Protein 4XAX (pdb70)

Nearest PDB structures (foldseek):
  4l5g-assembly2_B  TM=9.528E-01  e=5.390E-28  Thermus thermophilus HB8
  4xls-assembly2_N  TM=9.619E-01  e=2.099E-23  Thermus thermophilus JL-18
  4xlr-assembly1_M  TM=9.672E-01  e=1.529E-22  Thermus thermophilus JL-18
  6vw0-assembly1_M  TM=8.578E-01  e=3.637E-10  Mycobacterium tuberculosis
  8jke-assembly1_H  TM=8.278E-01  e=4.227E-09  Streptomyces coelicolor A3(2)

Structure (mmCIF, N/CA/C/O backbone):
data_4XAX
#
_entry.id   4XAX
#
_cell.length_a   149.321
_cell.length_b   149.321
_cell.length_c   52.256
_cell.angle_alpha   90.000
_cell.angle_beta   90.000
_cell.angle_gamma   90.000
#
_symmetry.space_group_name_H-M   'I 4'
#
loop_
_entity.id
_entity.type
_entity.pdbx_description
1 polymer 'DNA-directed RNA polymerase subunit beta domain 1'
2 polymer CarD
3 non-polymer 1,2-ETHANEDIOL
4 water water
#
loop_
_atom_site.group_PDB
_atom_site.id
_atom_site.type_symbol
_atom_site.label_atom_id
_atom_site.label_alt_id
_atom_site.label_comp_id
_atom_site.label_asym_id
_atom_site.label_entity_id
_atom_site.label_seq_id
_atom_site.pdbx_PDB_ins_code
_atom_site.Cartn_x
_atom_site.Cartn_y
_atom_site.Cartn_z
_atom_site.occupancy
_atom_site.B_iso_or_equiv
_atom_site.auth_seq_id
_atom_site.auth_comp_id
_atom_site.auth_asym_id
_atom_site.auth_atom_id
_atom_site.pdbx_PDB_model_num
ATOM 1 N N . PRO A 1 1 ? -64.192 29.384 -33.863 1.00 122.88 17 PRO A N 1
ATOM 2 C CA . PRO A 1 1 ? -64.513 30.089 -32.619 1.00 128.33 17 PRO A CA 1
ATOM 3 C C . PRO A 1 1 ? -63.353 30.953 -32.119 1.00 126.10 17 PRO A C 1
ATOM 4 O O . PRO A 1 1 ? -62.202 30.718 -32.496 1.00 119.58 17 PRO A O 1
ATOM 8 N N . LEU A 1 2 ? -63.662 31.946 -31.289 1.00 119.05 18 LEU A N 1
ATOM 9 C CA . LEU A 1 2 ? -62.631 32.786 -30.693 1.00 115.27 18 LEU A CA 1
ATOM 10 C C . LEU A 1 2 ? -61.708 31.938 -29.836 1.00 117.71 18 LEU A C 1
ATOM 11 O O . LEU A 1 2 ? -60.487 32.090 -29.881 1.00 117.35 18 LEU A O 1
ATOM 16 N N . THR A 1 3 ? -62.298 31.036 -29.060 1.00 125.32 19 THR A N 1
ATOM 17 C CA . THR A 1 3 ? -61.528 30.218 -28.138 1.00 124.48 19 THR A CA 1
ATOM 18 C C . THR A 1 3 ? -60.720 29.161 -28.899 1.00 125.90 19 THR A C 1
ATOM 19 O O . THR A 1 3 ? -59.758 28.609 -28.371 1.00 131.09 19 THR A O 1
ATOM 23 N N . GLU A 1 4 ? -61.094 28.899 -30.151 1.00 130.05 20 GLU A N 1
ATOM 24 C CA . GLU A 1 4 ? -60.406 27.896 -30.969 1.00 130.35 20 GLU A CA 1
ATOM 25 C C . GLU A 1 4 ? -59.016 28.371 -31.363 1.00 120.45 20 GLU A C 1
ATOM 26 O O . GLU A 1 4 ? -58.041 27.624 -31.257 1.00 112.78 20 GLU A O 1
ATOM 32 N N . ILE A 1 5 ? -58.941 29.603 -31.858 1.00 120.53 21 ILE A N 1
ATOM 33 C CA . ILE A 1 5 ? -57.675 30.168 -32.289 1.00 116.81 21 ILE A CA 1
ATOM 34 C C . ILE A 1 5 ? -56.742 30.274 -31.094 1.00 112.27 21 ILE A C 1
ATOM 35 O O . ILE A 1 5 ? -55.542 30.044 -31.212 1.00 100.93 21 ILE A O 1
ATOM 40 N N . GLN A 1 6 ? -57.313 30.574 -29.933 1.00 110.74 22 GLN A N 1
ATOM 41 C CA . GLN A 1 6 ? -56.524 30.796 -28.729 1.00 103.08 22 GLN A CA 1
ATOM 42 C C . GLN A 1 6 ? -55.887 29.513 -28.206 1.00 87.05 22 GLN A C 1
ATOM 43 O O . GLN A 1 6 ? -54.714 29.508 -27.850 1.00 86.44 22 GLN A O 1
ATOM 49 N N . VAL A 1 7 ? -56.652 28.424 -28.180 1.00 93.86 23 VAL A N 1
ATOM 50 C CA . VAL A 1 7 ? -56.116 27.123 -27.788 1.00 98.10 23 VAL A CA 1
ATOM 51 C C . VAL A 1 7 ? -55.204 26.592 -28.875 1.00 100.23 23 VAL A C 1
ATOM 52 O O . VAL A 1 7 ? -54.628 25.509 -28.746 1.00 93.82 23 VAL A O 1
ATOM 56 N N . GLU A 1 8 ? -55.081 27.369 -29.943 1.00 99.59 24 GLU A N 1
ATOM 57 C CA . GLU A 1 8 ? -54.151 27.053 -30.996 1.00 97.38 24 GLU A CA 1
ATOM 58 C C . GLU A 1 8 ? -53.028 28.084 -31.014 1.00 91.90 24 GLU A C 1
ATOM 59 O O . GLU A 1 8 ? -51.847 27.716 -31.163 1.00 89.54 24 GLU A O 1
ATOM 65 N N . SER A 1 9 ? -53.402 29.354 -30.841 1.00 94.86 25 SER A N 1
ATOM 66 C CA . SER A 1 9 ? -52.436 30.413 -30.598 1.00 90.52 25 SER A CA 1
ATOM 67 C C . SER A 1 9 ? -51.362 29.936 -29.645 1.00 77.55 25 SER A C 1
ATOM 68 O O . SER A 1 9 ? -50.169 29.935 -29.921 1.00 73.91 25 SER A O 1
ATOM 71 N N . TYR A 1 10 ? -51.837 29.516 -28.489 1.00 75.35 26 TYR A N 1
ATOM 72 C CA . TYR A 1 10 ? -50.976 29.005 -27.433 1.00 70.19 26 TYR A CA 1
ATOM 73 C C . TYR A 1 10 ? -50.297 27.724 -27.893 1.00 76.96 26 TYR A C 1
ATOM 74 O O . TYR A 1 10 ? -49.139 27.477 -27.576 1.00 77.51 26 TYR A O 1
ATOM 83 N N . LYS A 1 11 ? -51.004 26.939 -28.701 1.00 77.79 27 LYS A N 1
ATOM 84 C CA . LYS A 1 11 ? -50.557 25.586 -29.053 1.00 77.02 27 LYS A CA 1
ATOM 85 C C . LYS A 1 11 ? -49.223 25.578 -29.793 1.00 77.79 27 LYS A C 1
ATOM 86 O O . LYS A 1 11 ? -48.258 24.944 -29.352 1.00 79.55 27 LYS A O 1
ATOM 92 N N . LYS A 1 12 ? -49.166 26.289 -30.913 1.00 79.06 28 LYS A N 1
ATOM 93 C CA . LYS A 1 12 ? -47.927 26.361 -31.681 1.00 86.13 28 LYS A CA 1
ATOM 94 C C . LYS A 1 12 ? -46.940 27.342 -31.051 1.00 81.31 28 LYS A C 1
ATOM 95 O O . LYS A 1 12 ? -45.742 27.278 -31.314 1.00 65.75 28 LYS A O 1
ATOM 101 N N . ALA A 1 13 ? -47.440 28.235 -30.204 1.00 81.24 29 ALA A N 1
ATOM 102 C CA . ALA A 1 13 ? -46.566 29.149 -29.483 1.00 72.93 29 ALA A CA 1
ATOM 103 C C . ALA A 1 13 ? -45.543 28.363 -28.667 1.00 65.10 29 ALA A C 1
ATOM 104 O O . ALA A 1 13 ? -44.465 28.861 -28.358 1.00 64.72 29 ALA A O 1
ATOM 106 N N . LEU A 1 14 ? -45.891 27.120 -28.350 1.00 72.14 30 LEU A N 1
ATOM 107 C CA . LEU A 1 14 ? -45.110 26.290 -27.448 1.00 64.99 30 LEU A CA 1
ATOM 108 C C . LEU A 1 14 ? -44.285 25.214 -28.138 1.00 62.22 30 LEU A C 1
ATOM 109 O O . LEU A 1 14 ? -43.168 24.937 -27.710 1.00 72.50 30 LEU A O 1
ATOM 114 N N . GLN A 1 15 ? -44.836 24.596 -29.179 1.00 60.22 31 GLN A N 1
ATOM 115 C CA . GLN A 1 15 ? -44.158 23.501 -29.872 1.00 48.16 31 GLN A CA 1
ATOM 116 C C . GLN A 1 15 ? -43.689 22.446 -28.891 1.00 59.04 31 GLN A C 1
ATOM 117 O O . GLN A 1 15 ? -42.705 21.751 -29.139 1.00 74.13 31 GLN A O 1
ATOM 123 N N . ALA A 1 16 ? -44.394 22.341 -27.770 1.00 62.83 32 ALA A N 1
ATOM 124 C CA . ALA A 1 16 ? -44.002 21.466 -26.673 1.00 70.69 32 ALA A CA 1
ATOM 125 C C . ALA A 1 16 ? -44.022 19.995 -27.051 1.00 70.36 32 ALA A C 1
ATOM 126 O O . ALA A 1 16 ? -43.670 19.139 -26.244 1.00 74.79 32 ALA A O 1
ATOM 128 N N . ASP A 1 17 ? -44.440 19.694 -28.272 1.00 65.51 33 ASP A N 1
ATOM 129 C CA . ASP A 1 17 ? -44.413 18.321 -28.731 1.00 73.18 33 ASP A CA 1
ATOM 130 C C . ASP A 1 17 ? -43.459 18.178 -29.889 1.00 69.70 33 ASP A C 1
ATOM 131 O O . ASP A 1 17 ? -43.065 17.076 -30.253 1.00 75.30 33 ASP A O 1
ATOM 136 N N . VAL A 1 18 ? -43.064 19.303 -30.455 1.00 62.27 34 VAL A N 1
ATOM 137 C CA . VAL A 1 18 ? -42.111 19.254 -31.540 1.00 70.86 34 VAL A CA 1
ATOM 138 C C . VAL A 1 18 ? -40.729 18.881 -31.020 1.00 73.31 34 VAL A C 1
ATOM 139 O O . VAL A 1 18 ? -40.291 19.388 -29.991 1.00 74.33 34 VAL A O 1
ATOM 143 N N . PRO A 1 19 ? -40.059 17.953 -31.713 1.00 70.71 35 PRO A N 1
ATOM 144 C CA . PRO A 1 19 ? -38.642 17.698 -31.473 1.00 61.51 35 PRO A CA 1
ATOM 145 C C . PRO A 1 19 ? -37.880 18.967 -31.745 1.00 69.81 35 PRO A C 1
ATOM 146 O O . PRO A 1 19 ? -37.935 19.464 -32.866 1.00 77.03 35 PRO A O 1
ATOM 150 N N . PRO A 1 20 ? -37.193 19.495 -30.727 1.00 72.05 36 PRO A N 1
ATOM 151 C CA . PRO A 1 20 ? -36.501 20.786 -30.746 1.00 68.29 36 PRO A CA 1
ATOM 152 C C . PRO A 1 20 ? -35.863 21.138 -32.096 1.00 75.65 36 PRO A C 1
ATOM 153 O O . PRO A 1 20 ? -35.856 22.305 -32.498 1.00 80.18 36 PRO A O 1
ATOM 157 N N . GLU A 1 21 ? -35.346 20.138 -32.798 1.00 69.26 37 GLU A N 1
ATOM 158 C CA . GLU A 1 21 ? -34.657 20.402 -34.050 1.00 72.29 37 GLU A CA 1
ATOM 159 C C . GLU A 1 21 ? -35.678 20.602 -35.135 1.00 76.99 37 GLU A C 1
ATOM 160 O O . GLU A 1 21 ? -35.414 21.253 -36.154 1.00 78.81 37 GLU A O 1
ATOM 166 N N . LYS A 1 22 ? -36.854 20.033 -34.898 1.00 64.49 38 LYS A N 1
ATOM 167 C CA . LYS A 1 22 ? -37.961 20.215 -35.811 1.00 60.48 38 LYS A CA 1
ATOM 168 C C . LYS A 1 22 ? -38.792 21.384 -35.355 1.00 69.58 38 LYS A C 1
ATOM 169 O O . LYS A 1 22 ? -39.705 21.821 -36.063 1.00 78.88 38 LYS A O 1
ATOM 175 N N . ARG A 1 23 ? -38.460 21.911 -34.180 1.00 68.72 39 ARG A N 1
ATOM 176 C CA . ARG A 1 23 ? -39.080 23.147 -33.736 1.00 66.61 39 ARG A CA 1
ATOM 177 C C . ARG A 1 23 ? -38.666 24.276 -34.649 1.00 64.18 39 ARG A C 1
ATOM 178 O O . ARG A 1 23 ? -37.529 24.318 -35.116 1.00 63.49 39 ARG A O 1
ATOM 186 N N . GLU A 1 24 ? -39.594 25.194 -34.891 1.00 64.48 40 GLU A N 1
ATOM 187 C CA . GLU A 1 24 ? -39.349 26.315 -35.785 1.00 64.36 40 GLU A CA 1
ATOM 188 C C . GLU A 1 24 ? -39.138 27.600 -35.005 1.00 60.96 40 GLU A C 1
ATOM 189 O O . GLU A 1 24 ? -39.653 27.757 -33.904 1.00 60.78 40 GLU A O 1
ATOM 195 N N . ASN A 1 25 ? -38.455 28.538 -35.651 1.00 65.43 41 ASN A N 1
ATOM 196 C CA . ASN A 1 25 ? -38.113 29.832 -35.073 1.00 63.80 41 ASN A CA 1
ATOM 197 C C . ASN A 1 25 ? -39.456 30.557 -34.905 1.00 66.83 41 ASN A C 1
ATOM 198 O O . ASN A 1 25 ? -39.721 31.545 -35.590 1.00 76.51 41 ASN A O 1
ATOM 203 N N . VAL A 1 26 ? -40.291 30.080 -33.980 1.00 68.43 42 VAL A N 1
ATOM 204 C CA . VAL A 1 26 ? -41.541 30.754 -33.687 1.00 65.19 42 VAL A CA 1
ATOM 205 C C . VAL A 1 26 ? -41.785 30.812 -32.177 1.00 75.41 42 VAL A C 1
ATOM 206 O O . VAL A 1 26 ? -41.411 29.894 -31.435 1.00 68.28 42 VAL A O 1
ATOM 210 N N . GLY A 1 27 ? -42.381 31.917 -31.731 1.00 72.09 43 GLY A N 1
ATOM 211 C CA . GLY A 1 27 ? -42.804 32.070 -30.351 1.00 54.85 43 GLY A CA 1
ATOM 212 C C . GLY A 1 27 ? -41.684 31.886 -29.361 1.00 58.87 43 GLY A C 1
ATOM 213 O O . GLY A 1 27 ? -40.699 32.623 -29.396 1.00 71.12 43 GLY A O 1
ATOM 214 N N . ILE A 1 28 ? -41.828 30.896 -28.485 1.00 54.63 44 ILE A N 1
ATOM 215 C CA . ILE A 1 28 ? -40.804 30.616 -27.486 1.00 54.89 44 ILE A CA 1
ATOM 216 C C . ILE A 1 28 ? -39.436 30.403 -28.121 1.00 52.37 44 ILE A C 1
ATOM 217 O O . ILE A 1 28 ? -38.446 30.985 -27.691 1.00 46.14 44 ILE A O 1
ATOM 222 N N . GLN A 1 29 ? -39.402 29.567 -29.151 1.00 50.82 45 GLN A N 1
ATOM 223 C CA . GLN A 1 29 ? -38.188 29.338 -29.904 1.00 46.06 45 GLN A CA 1
ATOM 224 C C . GLN A 1 29 ? -37.660 30.651 -30.430 1.00 53.84 45 GLN A C 1
ATOM 225 O O . GLN A 1 29 ? -36.458 30.889 -30.423 1.00 60.83 45 GLN A O 1
ATOM 231 N N . ALA A 1 30 ? -38.571 31.503 -30.887 1.00 60.28 46 ALA A N 1
ATOM 232 C CA . ALA A 1 30 ? -38.187 32.805 -31.411 1.00 58.71 46 ALA A CA 1
ATOM 233 C C . ALA A 1 30 ? -37.565 33.620 -30.302 1.00 52.55 46 ALA A C 1
ATOM 234 O O . ALA A 1 30 ? -36.461 34.138 -30.446 1.00 59.21 46 ALA A O 1
ATOM 236 N N . ALA A 1 31 ? -38.278 33.700 -29.185 1.00 49.59 47 ALA A N 1
ATOM 237 C CA . ALA A 1 31 ? -37.802 34.399 -27.995 1.00 56.56 47 ALA A CA 1
ATOM 238 C C . ALA A 1 31 ? -36.398 33.959 -27.589 1.00 57.74 47 ALA A C 1
ATOM 239 O O . ALA A 1 31 ? -35.539 34.781 -27.271 1.00 60.45 47 ALA A O 1
ATOM 241 N N . PHE A 1 32 ? -36.171 32.653 -27.606 1.00 57.17 48 PHE A N 1
ATOM 242 C CA . PHE A 1 32 ? -34.884 32.101 -27.215 1.00 50.79 48 PHE A CA 1
ATOM 243 C C . PHE A 1 32 ? -33.797 32.528 -28.168 1.00 49.36 48 PHE A C 1
ATOM 244 O O . PHE A 1 32 ? -32.706 32.916 -27.751 1.00 48.33 48 PHE A O 1
ATOM 252 N N . LYS A 1 33 ? -34.111 32.445 -29.454 1.00 50.15 49 LYS A N 1
ATOM 253 C CA . LYS A 1 33 ? -33.124 32.659 -30.490 1.00 49.57 49 LYS A CA 1
ATOM 254 C C . LYS A 1 33 ? -32.909 34.135 -30.705 1.00 52.35 49 LYS A C 1
ATOM 255 O O . LYS A 1 33 ? -31.852 34.561 -31.161 1.00 59.13 49 LYS A O 1
ATOM 261 N N . GLU A 1 34 ? -33.903 34.929 -30.358 1.00 45.07 50 GLU A N 1
ATOM 262 C CA . GLU A 1 34 ? -33.694 36.351 -30.398 1.00 41.08 50 GLU A CA 1
ATOM 263 C C . GLU A 1 34 ? -32.733 36.695 -29.294 1.00 45.14 50 GLU A C 1
ATOM 264 O O . GLU A 1 34 ? -31.730 37.350 -29.525 1.00 65.84 50 GLU A O 1
ATOM 270 N N . THR A 1 35 ? -33.022 36.203 -28.098 1.00 56.65 51 THR A N 1
ATOM 271 C CA . THR A 1 35 ? -32.186 36.459 -26.928 1.00 53.82 51 THR A CA 1
ATOM 272 C C . THR A 1 35 ? -30.772 35.902 -27.052 1.00 57.05 51 THR A C 1
ATOM 273 O O . THR A 1 35 ? -29.802 36.577 -26.715 1.00 63.42 51 THR A O 1
ATOM 277 N N . PHE A 1 36 ? -30.656 34.669 -27.530 1.00 53.14 52 PHE A N 1
ATOM 278 C CA . PHE A 1 36 ? -29.367 33.985 -27.551 1.00 50.21 52 PHE A CA 1
ATOM 279 C C . PHE A 1 36 ? -28.683 34.012 -28.906 1.00 56.93 52 PHE A C 1
ATOM 280 O O . PHE A 1 36 ? -29.358 34.030 -29.935 1.00 63.61 52 PHE A O 1
ATOM 288 N N . PRO A 1 37 ? -27.332 34.002 -28.914 1.00 56.68 53 PRO A N 1
ATOM 289 C CA . PRO A 1 37 ? -26.400 33.882 -27.780 1.00 57.57 53 PRO A CA 1
ATOM 290 C C . PRO A 1 37 ? -26.132 35.161 -27.011 1.00 54.16 53 PRO A C 1
ATOM 291 O O . PRO A 1 37 ? -26.565 36.231 -27.413 1.00 74.21 53 PRO A O 1
ATOM 295 N N . ILE A 1 38 ? -25.414 35.031 -25.903 1.00 57.30 54 ILE A N 1
ATOM 296 C CA . ILE A 1 38 ? -24.932 36.181 -25.159 1.00 50.14 54 ILE A CA 1
ATOM 297 C C . ILE A 1 38 ? -23.414 36.114 -25.097 1.00 59.14 54 ILE A C 1
ATOM 298 O O . ILE A 1 38 ? -22.857 35.220 -24.467 1.00 66.09 54 ILE A O 1
ATOM 303 N N . GLU A 1 39 ? -22.747 37.044 -25.775 1.00 63.66 55 GLU A N 1
ATOM 304 C CA . GLU A 1 39 ? -21.297 37.173 -25.683 1.00 56.73 55 GLU A CA 1
ATOM 305 C C . GLU A 1 39 ? -20.912 38.270 -24.720 1.00 66.35 55 GLU A C 1
ATOM 306 O O . GLU A 1 39 ? -21.661 39.219 -24.526 1.00 83.98 55 GLU A O 1
ATOM 312 N N . GLU A 1 40 ? -19.733 38.138 -24.128 1.00 71.51 56 GLU A N 1
ATO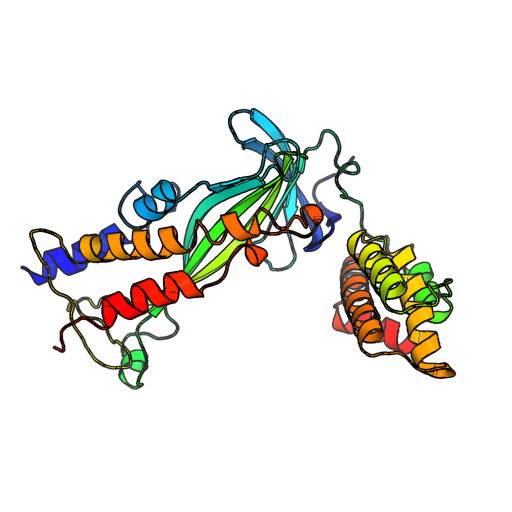M 313 C CA . GLU A 1 40 ? -19.166 39.188 -23.299 1.00 68.95 56 GLU A CA 1
ATOM 314 C C . GLU A 1 40 ? -17.668 39.033 -23.167 1.00 78.60 56 GLU A C 1
ATOM 315 O O . GLU A 1 40 ? -17.094 38.025 -23.580 1.00 71.39 56 GLU A O 1
ATOM 321 N N . GLY A 1 41 ? -17.045 40.043 -22.571 1.00 90.23 57 GLY A N 1
ATOM 322 C CA . GLY A 1 41 ? -15.608 40.078 -22.425 1.00 85.89 57 GLY A CA 1
ATOM 323 C C . GLY A 1 41 ? -15.046 40.427 -23.786 1.00 84.11 57 GLY A C 1
ATOM 324 O O . GLY A 1 41 ? -15.697 40.255 -24.817 1.00 79.73 57 GLY A O 1
ATOM 325 N N . ASP A 1 42 ? -13.833 40.956 -23.789 1.00 96.36 58 ASP A N 1
ATOM 326 C CA . ASP A 1 42 ? -12.933 40.888 -24.917 1.00 105.56 58 ASP A CA 1
ATOM 327 C C . ASP A 1 42 ? -12.541 39.418 -24.989 1.00 102.60 58 ASP A C 1
ATOM 328 O O . ASP A 1 42 ? -12.305 38.804 -23.951 1.00 101.44 58 ASP A O 1
ATOM 333 N N . LYS A 1 43 ? -12.528 38.846 -26.193 1.00 102.89 59 LYS A N 1
ATOM 334 C CA . LYS A 1 43 ? -12.302 37.407 -26.383 1.00 96.82 59 LYS A CA 1
ATOM 335 C C . LYS A 1 43 ? -11.135 36.845 -25.564 1.00 107.33 59 LYS A C 1
ATOM 336 O O . LYS A 1 43 ? -11.175 35.700 -25.108 1.00 99.56 59 LYS A O 1
ATOM 342 N N . GLY A 1 44 ? -10.106 37.663 -25.367 1.00 111.47 60 GLY A N 1
ATOM 343 C CA . GLY A 1 44 ? -8.891 37.223 -24.704 1.00 117.83 60 GLY A CA 1
ATOM 344 C C . GLY A 1 44 ? -8.935 37.134 -23.188 1.00 125.93 60 GLY A C 1
ATOM 345 O O . GLY A 1 44 ? -8.432 36.167 -22.623 1.00 128.55 60 GLY A O 1
ATOM 346 N N . LYS A 1 45 ? -9.511 38.141 -22.532 1.00 125.80 61 LYS A N 1
ATOM 347 C CA . LYS A 1 45 ? -9.596 38.164 -21.069 1.00 127.60 61 LYS A CA 1
ATOM 348 C C . LYS A 1 45 ? -10.365 37.255 -20.098 1.00 132.68 61 LYS A C 1
ATOM 349 O O . LYS A 1 45 ? -9.758 36.498 -19.323 1.00 133.99 61 LYS A O 1
ATOM 355 N N . GLY A 1 46 ? -11.692 37.351 -20.118 1.00 127.39 62 GLY A N 1
ATOM 356 C CA . GLY A 1 46 ? -12.694 36.346 -19.845 1.00 105.45 62 GLY A CA 1
ATOM 357 C C . GLY A 1 46 ? -13.654 36.352 -21.021 1.00 98.42 62 GLY A C 1
ATOM 358 O O . GLY A 1 46 ? -14.832 36.688 -20.875 1.00 93.52 62 GLY A O 1
ATOM 359 N N . GLY A 1 47 ? -13.136 36.003 -22.197 1.00 87.42 63 GLY A N 1
ATOM 360 C CA . GLY A 1 47 ? -13.940 35.924 -23.402 1.00 77.66 63 GLY A CA 1
ATOM 361 C C . GLY A 1 47 ? -14.952 34.807 -23.279 1.00 74.74 63 GLY A C 1
ATOM 362 O O . GLY A 1 47 ? -14.600 33.633 -23.254 1.00 68.71 63 GLY A O 1
ATOM 363 N N . LEU A 1 48 ? -16.221 35.180 -23.204 1.00 69.04 64 LEU A N 1
ATOM 364 C CA . LEU A 1 48 ? -17.274 34.236 -22.878 1.00 54.79 64 LEU A CA 1
ATOM 365 C C . LEU A 1 48 ? -18.312 34.177 -23.962 1.00 54.05 64 LEU A C 1
ATOM 366 O O . LEU A 1 48 ? -18.418 35.090 -24.775 1.00 62.23 64 LEU A O 1
ATOM 371 N N . VAL A 1 49 ? -19.072 33.087 -23.959 1.00 50.01 65 VAL A N 1
ATOM 372 C CA . VAL A 1 49 ? -20.273 32.937 -24.775 1.00 53.93 65 VAL A CA 1
ATOM 373 C C . VAL A 1 49 ? -21.257 32.002 -24.068 1.00 59.05 65 VAL A C 1
ATOM 374 O O . VAL A 1 49 ? -20.896 30.878 -23.715 1.00 50.67 65 VAL A O 1
ATOM 378 N N . LEU A 1 50 ? -22.491 32.459 -23.858 1.00 62.79 66 LEU A N 1
ATOM 379 C CA . LEU A 1 50 ? -23.562 31.564 -23.421 1.00 46.39 66 LEU A CA 1
ATOM 380 C C . LEU A 1 50 ? -24.586 31.375 -24.527 1.00 50.92 66 LEU A C 1
ATOM 381 O O . LEU A 1 50 ? -25.215 32.333 -24.971 1.00 55.66 66 LEU A O 1
ATOM 386 N N . ASP A 1 51 ? -24.764 30.130 -24.949 1.00 45.99 67 ASP A N 1
ATOM 387 C CA . ASP A 1 51 ? -25.568 29.829 -26.115 1.00 38.60 67 ASP A CA 1
ATOM 388 C C . ASP A 1 51 ? -26.689 28.839 -25.843 1.00 42.24 67 ASP A C 1
ATOM 389 O O . ASP A 1 51 ? -26.584 27.986 -24.969 1.00 50.53 67 ASP A O 1
ATOM 394 N N . PHE A 1 52 ? -27.744 28.953 -26.636 1.00 38.87 68 PHE A N 1
ATOM 395 C CA . PHE A 1 52 ? -28.970 28.195 -26.467 1.00 43.69 68 PHE A CA 1
ATOM 396 C C . PHE A 1 52 ? -28.988 27.003 -27.405 1.00 46.82 68 PHE A C 1
ATOM 397 O O . PHE A 1 52 ? -28.698 27.146 -28.581 1.00 52.34 68 PHE A O 1
ATOM 405 N N . LEU A 1 53 ? -29.313 25.823 -26.896 1.00 41.62 69 LEU A N 1
ATOM 406 C CA . LEU A 1 53 ? -29.469 24.690 -27.788 1.00 41.71 69 LEU A CA 1
ATOM 407 C C . LEU A 1 53 ? -30.928 24.364 -27.984 1.00 46.22 69 LEU A C 1
ATOM 408 O O . LEU A 1 53 ? -31.376 24.220 -29.116 1.00 54.65 69 LEU A O 1
ATOM 413 N N . GLU A 1 54 ? -31.669 24.267 -26.885 1.00 53.37 70 GLU A N 1
ATOM 414 C CA . GLU A 1 54 ? -33.083 23.904 -26.946 1.00 45.60 70 GLU A CA 1
ATOM 415 C C . GLU A 1 54 ? -33.754 24.047 -25.594 1.00 41.12 70 GLU A C 1
ATOM 416 O O . GLU A 1 54 ? -33.094 24.114 -24.570 1.00 43.97 70 GLU A O 1
ATOM 422 N N . TYR A 1 55 ? -35.075 24.087 -25.594 1.00 40.10 71 TYR A N 1
ATOM 423 C CA . TYR A 1 55 ? -35.799 24.068 -24.347 1.00 44.02 71 TYR A CA 1
ATOM 424 C C . TYR A 1 55 ? -36.635 22.807 -24.273 1.00 49.74 71 TYR A C 1
ATOM 425 O O . TYR A 1 55 ? -37.053 22.259 -25.294 1.00 51.57 71 TYR A O 1
ATOM 434 N N . ARG A 1 56 ? -36.873 22.348 -23.054 1.00 50.85 72 ARG A N 1
ATOM 435 C CA . ARG A 1 56 ? -37.762 21.225 -22.823 1.00 53.12 72 ARG A CA 1
ATOM 436 C C . ARG A 1 56 ? -38.779 21.650 -21.796 1.00 55.75 72 ARG A C 1
ATOM 437 O O . ARG A 1 56 ? -38.503 22.509 -20.957 1.00 55.35 72 ARG A O 1
ATOM 445 N N . ILE A 1 57 ? -39.963 21.061 -21.877 1.00 65.29 73 ILE A N 1
ATOM 446 C CA . ILE A 1 57 ? -41.007 21.321 -20.904 1.00 54.39 73 ILE A CA 1
ATOM 447 C C . ILE A 1 57 ? -41.378 20.038 -20.189 1.00 58.65 73 ILE A C 1
ATOM 448 O O . ILE A 1 57 ? -41.893 19.106 -20.804 1.00 62.25 73 ILE A O 1
ATOM 453 N N . GLY A 1 58 ? -41.100 19.984 -18.893 1.00 58.48 74 GLY A N 1
ATOM 454 C CA . GLY A 1 58 ? -41.401 18.796 -18.114 1.00 69.74 74 GLY A CA 1
ATOM 455 C C . GLY A 1 58 ? -42.831 18.852 -17.622 1.00 78.50 74 GLY A C 1
ATOM 456 O O . GLY A 1 58 ? -43.198 19.790 -16.924 1.00 80.02 74 GLY A O 1
ATOM 457 N N . ASP A 1 59 ? -43.626 17.852 -17.992 1.00 78.87 75 ASP A N 1
ATOM 458 C CA . ASP A 1 59 ? -45.071 17.816 -17.736 1.00 85.24 75 ASP A CA 1
ATOM 459 C C . ASP A 1 59 ? -45.488 18.239 -16.304 1.00 76.69 75 ASP A C 1
ATOM 460 O O . ASP A 1 59 ? -44.663 18.220 -15.390 1.00 78.17 75 ASP A O 1
ATOM 465 N N . PRO A 1 60 ? -46.763 18.654 -16.114 1.00 76.73 76 PRO A N 1
ATOM 466 C CA . PRO A 1 60 ? -47.178 19.304 -14.863 1.00 76.34 76 PRO A CA 1
ATOM 467 C C . PRO A 1 60 ? -47.314 18.352 -13.690 1.00 76.72 76 PRO A C 1
ATOM 468 O O . PRO A 1 60 ? -47.861 17.260 -13.852 1.00 85.78 76 PRO A O 1
ATOM 472 N N . PRO A 1 61 ? -46.841 18.779 -12.514 1.00 65.89 77 PRO A N 1
ATOM 473 C CA . PRO A 1 61 ? -46.992 18.060 -11.249 1.00 72.17 77 PRO A CA 1
ATOM 474 C C . PRO A 1 61 ? -48.376 17.422 -11.070 1.00 86.28 77 PRO A C 1
ATOM 475 O O . PRO A 1 61 ? -48.481 16.336 -10.496 1.00 101.23 77 PRO A O 1
ATOM 479 N N . PHE A 1 62 ? -49.423 18.075 -11.565 1.00 86.12 78 PHE A N 1
ATOM 480 C CA . PHE A 1 62 ? -50.780 17.558 -11.408 1.00 92.24 78 PHE A CA 1
ATOM 481 C C . PHE A 1 62 ? -51.620 17.841 -12.622 1.00 83.19 78 PHE A C 1
ATOM 482 O O . PHE A 1 62 ? -51.381 18.813 -13.328 1.00 94.68 78 PHE A O 1
ATOM 490 N N . SER A 1 63 ? -52.622 17.012 -12.864 1.00 83.72 79 SER A N 1
ATOM 491 C CA . SER A 1 63 ? -53.520 17.309 -13.957 1.00 85.04 79 SER A CA 1
ATOM 492 C C . SER A 1 63 ? -54.472 18.402 -13.495 1.00 85.83 79 SER A C 1
ATOM 493 O O . SER A 1 63 ? -54.275 18.995 -12.431 1.00 86.53 79 SER A O 1
ATOM 496 N N . GLN A 1 64 ? -55.496 18.658 -14.300 1.00 88.42 80 GLN A N 1
ATOM 497 C CA . GLN A 1 64 ? -56.448 19.736 -14.064 1.00 84.76 80 GLN A CA 1
ATOM 498 C C . GLN A 1 64 ? -56.950 19.744 -12.632 1.00 93.55 80 GLN A C 1
ATOM 499 O O . GLN A 1 64 ? -56.888 20.756 -11.930 1.00 80.73 80 GLN A O 1
ATOM 505 N N . ASP A 1 65 ? -57.433 18.577 -12.228 1.00 93.75 81 ASP A N 1
ATOM 506 C CA . ASP A 1 65 ? -57.959 18.311 -10.895 1.00 96.11 81 ASP A CA 1
ATOM 507 C C . ASP A 1 65 ? -57.218 19.007 -9.755 1.00 96.13 81 ASP A C 1
ATOM 508 O O . ASP A 1 65 ? -57.766 19.865 -9.072 1.00 96.43 81 ASP A O 1
ATOM 513 N N . GLU A 1 66 ? -55.968 18.624 -9.547 1.00 96.61 82 GLU A N 1
ATOM 514 C CA . GLU A 1 66 ? -55.298 18.973 -8.307 1.00 98.20 82 GLU A CA 1
ATOM 515 C C . GLU A 1 66 ? -54.898 20.438 -8.269 1.00 96.21 82 GLU A C 1
ATOM 516 O O . GLU A 1 66 ? -54.965 21.071 -7.213 1.00 96.18 82 GLU A O 1
ATOM 518 N N . CYS A 1 67 ? -54.489 20.981 -9.412 1.00 91.25 83 CYS A N 1
ATOM 519 C CA . CYS A 1 67 ? -54.195 22.405 -9.487 1.00 96.10 83 CYS A CA 1
ATOM 520 C C . CYS A 1 67 ? -55.470 23.167 -9.152 1.00 104.60 83 CYS A C 1
ATOM 521 O O . CYS A 1 67 ? -55.425 24.280 -8.628 1.00 92.20 83 CYS A O 1
ATOM 523 N N . ARG A 1 68 ? -56.606 22.535 -9.442 1.00 107.28 84 ARG A N 1
ATOM 524 C CA . ARG A 1 68 ? -57.916 23.117 -9.170 1.00 104.58 84 ARG A CA 1
ATOM 525 C C . ARG A 1 68 ? -58.273 23.036 -7.687 1.00 110.58 84 ARG A C 1
ATOM 526 O O . ARG A 1 68 ? -58.616 24.047 -7.077 1.00 111.42 84 ARG A O 1
ATOM 528 N N . GLU A 1 69 ? -58.170 21.845 -7.097 1.00 104.87 85 GLU A N 1
ATOM 529 C CA . GLU A 1 69 ? -58.552 21.660 -5.694 1.00 101.53 85 GLU A CA 1
ATOM 530 C C . GLU A 1 69 ? -57.497 22.188 -4.730 1.00 101.53 85 GLU A C 1
ATOM 531 O O . GLU A 1 69 ? -57.394 21.721 -3.597 1.00 97.13 85 GLU A O 1
ATOM 533 N N . LYS A 1 70 ? -56.721 23.164 -5.184 1.00 108.77 86 LYS A N 1
ATOM 534 C CA . LYS A 1 70 ? -55.661 23.751 -4.375 1.00 108.16 86 LYS A CA 1
ATOM 535 C C . LYS A 1 70 ? -55.298 25.137 -4.906 1.00 115.84 86 LYS A C 1
ATOM 536 O O . LYS A 1 70 ? -55.211 25.341 -6.121 1.00 108.31 86 LYS A O 1
ATOM 538 N N . ASP A 1 71 ? -55.090 26.086 -3.996 1.00 112.43 87 ASP A N 1
ATOM 539 C CA . ASP A 1 71 ? -54.732 27.451 -4.377 1.00 96.62 87 ASP A CA 1
ATOM 540 C C . ASP A 1 71 ? -53.347 27.490 -5.003 1.00 98.12 87 ASP A C 1
ATOM 541 O O . ASP A 1 71 ? -52.411 28.048 -4.431 1.00 100.30 87 ASP A O 1
ATOM 543 N N . LEU A 1 72 ? -53.231 26.884 -6.180 1.00 98.52 88 LEU A N 1
ATOM 544 C CA . LEU A 1 72 ? -51.976 26.839 -6.918 1.00 95.18 88 LEU A CA 1
ATOM 545 C C . LEU A 1 72 ? -52.273 26.835 -8.408 1.00 92.81 88 LEU A C 1
ATOM 546 O O . LEU A 1 72 ? -53.421 26.999 -8.822 1.00 93.93 88 LEU A O 1
ATOM 548 N N . THR A 1 73 ? -51.246 26.638 -9.219 1.00 75.87 89 THR A N 1
ATOM 549 C CA . THR A 1 73 ? -51.440 26.777 -10.645 1.00 74.64 89 THR A CA 1
ATOM 550 C C . THR A 1 73 ? -51.186 25.504 -11.443 1.00 82.89 89 THR A C 1
ATOM 551 O O . THR A 1 73 ? -50.337 24.689 -11.096 1.00 88.12 89 THR A O 1
ATOM 555 N N . TYR A 1 74 ? -51.954 25.342 -12.512 1.00 73.98 90 TYR A N 1
ATOM 556 C CA . TYR A 1 74 ? -51.718 24.289 -13.484 1.00 74.49 90 TYR A CA 1
ATOM 557 C C . TYR A 1 74 ? -50.493 24.644 -14.327 1.00 80.59 90 TYR A C 1
ATOM 558 O O . TYR A 1 74 ? -50.613 25.296 -15.363 1.00 74.94 90 TYR A O 1
ATOM 567 N N . GLN A 1 75 ? -49.318 24.211 -13.870 1.00 81.52 91 GLN A N 1
ATOM 568 C CA . GLN A 1 75 ? -48.041 24.648 -14.439 1.00 64.63 91 GLN A CA 1
ATOM 569 C C . GLN A 1 75 ? -47.078 23.536 -14.833 1.00 74.20 91 GLN A C 1
ATOM 570 O O . GLN A 1 75 ? -47.055 22.464 -14.236 1.00 82.19 91 GLN A O 1
ATOM 576 N N . ALA A 1 76 ? -46.252 23.824 -15.828 1.00 68.22 92 ALA A N 1
ATOM 577 C CA . ALA A 1 76 ? -45.154 22.943 -16.196 1.00 67.86 92 ALA A CA 1
ATOM 578 C C . ALA A 1 76 ? -43.843 23.670 -15.994 1.00 62.07 92 ALA A C 1
ATOM 579 O O . ALA A 1 76 ? -43.712 24.831 -16.369 1.00 62.82 92 ALA A O 1
ATOM 581 N N . PRO A 1 77 ? -42.864 22.997 -15.387 1.00 61.52 93 PRO A N 1
ATOM 582 C CA . PRO A 1 77 ? -41.536 23.598 -15.339 1.00 57.41 93 PRO A CA 1
ATOM 583 C C . PRO A 1 77 ? -40.938 23.652 -16.733 1.00 52.77 93 PRO A C 1
ATOM 584 O O . PRO A 1 77 ? -41.134 22.723 -17.522 1.00 52.88 93 PRO A O 1
ATOM 588 N N . LEU A 1 78 ? -40.230 24.733 -17.031 1.00 49.78 94 LEU A N 1
ATOM 589 C CA . LEU A 1 78 ? -39.530 24.837 -18.296 1.00 50.37 94 LEU A CA 1
ATOM 590 C C . LEU A 1 78 ? -38.031 24.906 -18.080 1.00 41.97 94 LEU A C 1
ATOM 591 O O . LEU A 1 78 ? -37.541 25.690 -17.269 1.00 46.03 94 LEU A O 1
ATOM 596 N N . TYR A 1 79 ? -37.306 24.068 -18.805 1.00 47.62 95 TYR A N 1
ATOM 597 C CA . TYR A 1 79 ? -35.851 24.069 -18.742 1.00 42.91 95 TYR A CA 1
ATOM 598 C C . TYR A 1 79 ? -35.259 24.238 -20.145 1.00 46.01 95 TYR A C 1
ATOM 599 O O . TYR A 1 79 ? -35.869 23.852 -21.145 1.00 49.30 95 TYR A O 1
ATOM 608 N N . ALA A 1 80 ? -34.062 24.802 -20.216 1.00 51.63 96 ALA A N 1
ATOM 609 C CA . ALA A 1 80 ? -33.377 24.994 -21.492 1.00 52.30 96 ALA A CA 1
ATOM 610 C C . ALA A 1 80 ? -31.956 24.425 -21.476 1.00 50.83 96 ALA A C 1
ATOM 611 O O . ALA A 1 80 ? -31.231 24.574 -20.500 1.00 50.12 96 ALA A O 1
ATOM 613 N N . ARG A 1 81 ? -31.554 23.787 -22.569 1.00 52.30 97 ARG A N 1
ATOM 614 C CA . ARG A 1 81 ? -30.181 23.306 -22.719 1.00 41.73 97 ARG A CA 1
ATOM 615 C C . ARG A 1 81 ? -29.278 24.444 -23.166 1.00 46.27 97 ARG A C 1
ATOM 616 O O . ARG A 1 81 ? -29.455 24.986 -24.260 1.00 42.66 97 ARG A O 1
ATOM 624 N N . LEU A 1 82 ? -28.316 24.799 -22.318 1.00 44.55 98 LEU A N 1
ATOM 625 C CA . LEU A 1 82 ? -27.380 25.882 -22.593 1.00 35.69 98 LEU A CA 1
ATOM 626 C C . LEU A 1 82 ? -25.935 25.414 -22.588 1.00 40.87 98 LEU A C 1
ATOM 627 O O . LEU A 1 82 ? -25.575 24.489 -21.879 1.00 47.62 98 LEU A O 1
ATOM 632 N N . GLN A 1 83 ? -25.108 26.080 -23.376 1.00 41.53 99 GLN A N 1
ATOM 633 C CA . GLN A 1 83 ? -23.686 25.807 -23.400 1.00 34.06 99 GLN A CA 1
ATOM 634 C C . GLN A 1 83 ? -22.908 27.034 -23.035 1.00 40.74 99 GLN A C 1
ATOM 635 O O . GLN A 1 83 ? -23.115 28.094 -23.607 1.00 45.69 99 GLN A O 1
ATOM 641 N N . LEU A 1 84 ? -21.993 26.900 -22.095 1.00 42.67 100 LEU A N 1
ATOM 642 C CA . LEU A 1 84 ? -21.083 27.993 -21.845 1.00 35.00 100 LEU A CA 1
ATOM 643 C C . LEU A 1 84 ? -19.754 27.667 -22.469 1.00 43.34 100 LEU A C 1
ATOM 644 O O . LEU A 1 84 ? -19.180 26.607 -22.244 1.00 46.69 100 LEU A O 1
ATOM 649 N N . ILE A 1 85 ? -19.260 28.596 -23.261 1.00 45.71 101 ILE A N 1
ATOM 650 C CA . ILE A 1 85 ? -18.003 28.393 -23.932 1.00 46.90 101 ILE A CA 1
ATOM 651 C C . ILE A 1 85 ? -17.022 29.466 -23.499 1.00 58.71 101 ILE A C 1
ATOM 652 O O . ILE A 1 85 ? -17.352 30.656 -23.502 1.00 53.72 101 ILE A O 1
ATOM 657 N N . HIS A 1 86 ? -15.830 29.042 -23.100 1.00 49.87 102 HIS A N 1
ATOM 658 C CA . HIS A 1 86 ? -14.748 29.974 -22.876 1.00 50.86 102 HIS A CA 1
ATOM 659 C C . HIS A 1 86 ? -14.123 30.230 -24.223 1.00 53.86 102 HIS A C 1
ATOM 660 O O . HIS A 1 86 ? -13.632 29.302 -24.843 1.00 51.18 102 HIS A O 1
ATOM 667 N N . LYS A 1 87 ? -14.141 31.475 -24.684 1.00 61.35 103 LYS A N 1
ATOM 668 C CA . LYS A 1 87 ? -13.507 31.813 -25.956 1.00 62.12 103 LYS A CA 1
ATOM 669 C C . LYS A 1 87 ? -11.994 31.650 -25.824 1.00 60.65 103 LYS A C 1
ATOM 670 O O . LYS A 1 87 ? -11.279 31.374 -26.793 1.00 52.52 103 LYS A O 1
ATOM 676 N N . ASP A 1 88 ? -11.520 31.800 -24.597 1.00 55.91 104 ASP A N 1
ATOM 677 C CA . ASP A 1 88 ? -10.145 31.499 -24.272 1.00 68.30 104 ASP A CA 1
ATOM 678 C C . ASP A 1 88 ? -9.693 30.134 -24.705 1.00 74.42 104 ASP A C 1
ATOM 679 O O . ASP A 1 88 ? -8.900 29.977 -25.635 1.00 69.92 104 ASP A O 1
ATOM 684 N N . THR A 1 89 ? -10.263 29.147 -24.026 1.00 78.09 105 THR A N 1
ATOM 685 C CA . THR A 1 89 ? -9.738 27.800 -24.074 1.00 67.00 105 THR A CA 1
ATOM 686 C C . THR A 1 89 ? -10.531 26.834 -24.957 1.00 55.27 105 THR A C 1
ATOM 687 O O . THR A 1 89 ? -10.055 25.754 -25.274 1.00 64.08 105 THR A O 1
ATOM 691 N N . GLY A 1 90 ? -11.723 27.220 -25.378 1.00 54.08 106 GLY A N 1
ATOM 692 C CA . GLY A 1 90 ? -12.475 26.389 -26.298 1.00 46.90 106 GLY A CA 1
ATOM 693 C C . GLY A 1 90 ? -13.323 25.350 -25.591 1.00 47.36 106 GLY A C 1
ATOM 694 O O . GLY A 1 90 ? -13.943 24.507 -26.228 1.00 47.47 106 GLY A O 1
ATOM 695 N N . LEU A 1 91 ? -13.351 25.416 -24.267 1.00 48.12 107 LEU A N 1
ATOM 696 C CA . LEU A 1 91 ? -14.119 24.484 -23.458 1.00 42.37 107 LEU A CA 1
ATOM 697 C C . LEU A 1 91 ? -15.601 24.827 -23.446 1.00 46.10 107 LEU A C 1
ATOM 698 O O . LEU A 1 91 ? -15.976 25.986 -23.288 1.00 45.73 107 LEU A O 1
ATOM 703 N N . ILE A 1 92 ? -16.436 23.806 -23.619 1.00 45.21 108 ILE A N 1
ATOM 704 C CA . ILE A 1 92 ? -17.882 23.967 -23.566 1.00 36.52 108 ILE A CA 1
ATOM 705 C C . ILE A 1 92 ? -18.477 23.248 -22.364 1.00 40.64 108 ILE A C 1
ATOM 706 O O . ILE A 1 92 ? -18.187 22.084 -22.117 1.00 45.89 108 ILE A O 1
ATOM 711 N N . LYS A 1 93 ? -19.302 23.940 -21.601 1.00 43.21 109 LYS A N 1
ATOM 712 C CA . LYS A 1 93 ? -19.996 23.297 -20.500 1.00 37.12 109 LYS A CA 1
ATOM 713 C C . LYS A 1 93 ? -21.499 23.407 -20.723 1.00 42.25 109 LYS A C 1
ATOM 714 O O . LYS A 1 93 ? -22.056 24.502 -20.787 1.00 50.19 109 LYS A O 1
ATOM 720 N N . GLU A 1 94 ? -22.147 22.261 -20.859 1.00 37.87 110 GLU A N 1
ATOM 721 C CA . GLU A 1 94 ? -23.558 22.215 -21.169 1.00 37.61 110 GLU A CA 1
ATOM 722 C C . GLU A 1 94 ? -24.389 21.679 -20.011 1.00 42.06 110 GLU A C 1
ATOM 723 O O . GLU A 1 94 ? -24.242 20.528 -19.614 1.00 42.68 110 GLU A O 1
ATOM 729 N N . ASP A 1 95 ? -25.253 22.530 -19.468 1.00 43.22 111 ASP A N 1
ATOM 730 C CA . ASP A 1 95 ? -26.226 22.111 -18.473 1.00 40.37 111 ASP A CA 1
ATOM 731 C C . ASP A 1 95 ? -27.615 22.317 -19.035 1.00 41.81 111 ASP A C 1
ATOM 732 O O . ASP A 1 95 ? -27.800 23.084 -19.963 1.00 41.26 111 ASP A O 1
ATOM 737 N N . GLU A 1 96 ? -28.581 21.603 -18.478 1.00 40.52 112 GLU A N 1
ATOM 738 C CA . GLU A 1 96 ? -29.973 21.974 -18.603 1.00 44.32 112 GLU A CA 1
ATOM 739 C C . GLU A 1 96 ? -30.342 22.710 -17.331 1.00 47.91 112 GLU A C 1
ATOM 740 O O . GLU A 1 96 ? -30.084 22.227 -16.239 1.00 59.23 112 GLU A O 1
ATOM 746 N N . VAL A 1 97 ? -30.925 23.890 -17.454 1.00 50.73 113 VAL A N 1
ATOM 747 C CA . VAL A 1 97 ? -31.224 24.647 -16.257 1.00 56.55 113 VAL A CA 1
ATOM 748 C C . VAL A 1 97 ? -32.680 25.037 -16.199 1.00 55.74 113 VAL A C 1
ATOM 749 O O . VAL A 1 97 ? -33.355 25.128 -17.218 1.00 53.74 113 VAL A O 1
ATOM 753 N N . PHE A 1 98 ? -33.154 25.248 -14.980 1.00 62.39 114 PHE A N 1
ATOM 754 C CA . PHE A 1 98 ? -34.536 25.608 -14.741 1.00 64.88 114 PHE A CA 1
ATOM 755 C C . PHE A 1 98 ? -34.730 27.120 -14.767 1.00 55.99 114 PHE A C 1
ATOM 756 O O . PHE A 1 98 ? -34.044 27.861 -14.062 1.00 57.13 114 PHE A O 1
ATOM 764 N N . LEU A 1 99 ? -35.688 27.568 -15.565 1.00 48.02 115 LEU A N 1
ATOM 765 C CA . LEU A 1 99 ? -35.880 28.996 -15.787 1.00 55.63 115 LEU A CA 1
ATOM 766 C C . LEU A 1 99 ? -37.100 29.571 -15.099 1.00 60.34 115 LEU A C 1
ATOM 767 O O . LEU A 1 99 ? -37.056 30.655 -14.528 1.00 67.09 115 LEU A O 1
ATOM 772 N N . GLY A 1 100 ? -38.210 28.860 -15.205 1.00 59.32 116 GLY A N 1
ATOM 773 C CA . GLY A 1 100 ? -39.433 29.299 -14.579 1.00 57.07 116 GLY A CA 1
ATOM 774 C C . GLY A 1 100 ? -40.459 28.204 -14.701 1.00 59.50 116 GLY A C 1
ATOM 775 O O . GLY A 1 100 ? -40.287 27.269 -15.489 1.00 51.91 116 GLY A O 1
ATOM 776 N N . HIS A 1 101 ? -41.510 28.306 -13.895 1.00 65.74 117 HIS A N 1
ATOM 777 C CA . HIS A 1 101 ? -42.671 27.440 -14.033 1.00 66.83 117 HIS A CA 1
ATOM 778 C C . HIS A 1 101 ? -43.552 28.092 -15.096 1.00 64.31 117 HIS A C 1
ATOM 779 O O . HIS A 1 101 ? -43.505 29.304 -15.263 1.00 66.87 117 HIS A O 1
ATOM 786 N N . LEU A 1 102 ? -44.332 27.309 -15.830 1.00 55.05 118 LEU A N 1
ATOM 787 C CA . LEU A 1 102 ? -45.057 27.842 -16.982 1.00 46.00 118 LEU A CA 1
ATOM 788 C C . LEU A 1 102 ? -46.508 27.355 -17.053 1.00 64.68 118 LEU A C 1
ATOM 789 O O . LEU A 1 102 ? -46.762 26.150 -17.149 1.00 67.81 118 LEU A O 1
ATOM 794 N N . PRO A 1 103 ? -47.465 28.301 -17.020 1.00 64.90 119 PRO A N 1
ATOM 795 C CA . PRO A 1 103 ? -48.916 28.055 -16.989 1.00 61.30 119 PRO A CA 1
ATOM 796 C C . PRO A 1 103 ? -49.503 27.480 -18.268 1.00 60.58 119 PRO A C 1
ATOM 797 O O . PRO A 1 103 ? -49.140 27.873 -19.366 1.00 61.80 119 PRO A O 1
ATOM 801 N N . LEU A 1 104 ? -50.447 26.566 -18.114 1.00 60.91 120 LEU A N 1
ATOM 802 C CA . LEU A 1 104 ? -50.967 25.841 -19.256 1.00 63.93 120 LEU A CA 1
ATOM 803 C C . LEU A 1 104 ? -52.443 26.086 -19.473 1.00 72.08 120 LEU A C 1
ATOM 804 O O . LEU A 1 104 ? -53.202 26.334 -18.533 1.00 68.26 120 LEU A O 1
ATOM 809 N N . MET A 1 105 ? -52.842 25.975 -20.730 1.00 72.95 121 MET A N 1
ATOM 810 C CA . MET A 1 105 ? -54.218 26.176 -21.121 1.00 74.38 121 MET A CA 1
ATOM 811 C C . MET A 1 105 ? -55.009 24.890 -21.007 1.00 79.07 121 MET A C 1
ATOM 812 O O . MET A 1 105 ? -54.451 23.794 -21.063 1.00 76.25 121 MET A O 1
ATOM 817 N N . THR A 1 106 ? -56.313 25.030 -20.820 1.00 86.99 122 THR A N 1
ATOM 818 C CA . THR A 1 106 ? -57.203 23.895 -20.926 1.00 82.72 122 THR A CA 1
ATOM 819 C C . THR A 1 106 ? -57.825 23.903 -22.306 1.00 88.71 122 THR A C 1
ATOM 820 O O . THR A 1 106 ? -57.794 24.908 -23.005 1.00 94.55 122 THR A O 1
ATOM 824 N N . GLU A 1 107 ? -58.388 22.770 -22.693 1.00 99.63 123 GLU A N 1
ATOM 825 C CA . GLU A 1 107 ? -59.117 22.653 -23.944 1.00 93.13 123 GLU A CA 1
ATOM 826 C C . GLU A 1 107 ? -60.264 23.651 -23.973 1.00 98.94 123 GLU A C 1
ATOM 827 O O . GLU A 1 107 ? -60.685 24.090 -25.039 1.00 95.18 123 GLU A O 1
ATOM 833 N N . ASP A 1 108 ? -60.762 24.002 -22.790 1.00 111.65 124 ASP A N 1
ATOM 834 C CA . ASP A 1 108 ? -61.742 25.072 -22.639 1.00 114.22 124 ASP A CA 1
ATOM 835 C C . ASP A 1 108 ? -61.123 26.405 -23.042 1.00 109.55 124 ASP A C 1
ATOM 836 O O . ASP A 1 108 ? -61.738 27.204 -23.751 1.00 106.68 124 ASP A O 1
ATOM 841 N N . GLY A 1 109 ? -59.895 26.636 -22.593 1.00 99.88 125 GLY A N 1
ATOM 842 C CA . GLY A 1 109 ? -59.159 27.818 -22.993 1.00 99.95 125 GLY A CA 1
ATOM 843 C C . GLY A 1 109 ? -58.720 28.674 -21.826 1.00 98.27 125 GLY A C 1
ATOM 844 O O . GLY A 1 109 ? -58.454 29.863 -21.989 1.00 94.82 125 GLY A O 1
ATOM 845 N N . SER A 1 110 ? -58.627 28.074 -20.646 1.00 96.60 126 SER A N 1
ATOM 846 C CA . SER A 1 110 ? -58.324 28.850 -19.451 1.00 90.65 126 SER A CA 1
ATOM 847 C C . SER A 1 110 ? -57.129 28.322 -18.657 1.00 79.52 126 SER A C 1
ATOM 848 O O . SER A 1 110 ? -56.613 27.231 -18.908 1.00 79.83 126 SER A O 1
ATOM 851 N N . PHE A 1 111 ? -56.712 29.128 -17.689 1.00 68.62 127 PHE A N 1
ATOM 852 C CA . PHE A 1 111 ? -55.605 28.815 -16.801 1.00 76.99 127 PHE A CA 1
ATOM 853 C C . PHE A 1 111 ? -56.126 28.649 -15.370 1.00 78.82 127 PHE A C 1
ATOM 854 O O . PHE A 1 111 ? -57.191 29.155 -15.047 1.00 90.83 127 PHE A O 1
ATOM 862 N N . ILE A 1 112 ? -55.397 27.936 -14.515 1.00 82.30 128 ILE A N 1
ATOM 863 C CA . ILE A 1 112 ? -55.823 27.763 -13.124 1.00 77.38 128 ILE A CA 1
ATOM 864 C C . ILE A 1 112 ? -54.831 28.499 -12.217 1.00 81.17 128 ILE A C 1
ATOM 865 O O . ILE A 1 112 ? -54.130 27.899 -11.410 1.00 97.19 128 ILE A O 1
ATOM 870 N N . ILE A 1 113 ? -54.765 29.816 -12.367 1.00 77.89 129 ILE A N 1
ATOM 871 C CA . ILE A 1 113 ? -53.790 30.613 -11.624 1.00 81.55 129 ILE A CA 1
ATOM 872 C C . ILE A 1 113 ? -54.074 30.636 -10.133 1.00 80.40 129 ILE A C 1
ATOM 873 O O . ILE A 1 113 ? -55.076 31.200 -9.706 1.00 95.81 129 ILE A O 1
ATOM 878 N N . ASN A 1 114 ? -53.189 30.041 -9.343 1.00 77.01 130 ASN A N 1
ATOM 879 C CA . ASN A 1 114 ? -53.366 30.018 -7.899 1.00 80.76 130 ASN A CA 1
ATOM 880 C C . ASN A 1 114 ? -54.729 29.447 -7.539 1.00 84.18 130 ASN A C 1
ATOM 881 O O . ASN A 1 114 ? -55.341 29.852 -6.552 1.00 82.08 130 ASN A O 1
ATOM 886 N N . GLY A 1 115 ? -55.205 28.517 -8.361 1.00 78.75 131 GLY A N 1
ATOM 887 C CA . GLY A 1 115 ? -56.514 27.923 -8.170 1.00 84.35 131 GLY A CA 1
ATOM 888 C C . GLY A 1 115 ? -57.588 28.603 -9.002 1.00 92.86 131 GLY A C 1
ATOM 889 O O . GLY A 1 115 ? -58.527 27.959 -9.471 1.00 93.22 131 GLY A O 1
ATOM 890 N N . ALA A 1 116 ? -57.443 29.912 -9.187 1.00 91.38 132 ALA A N 1
ATOM 891 C CA . ALA A 1 116 ? -58.403 30.712 -9.946 1.00 83.49 132 ALA A CA 1
ATOM 892 C C . ALA A 1 116 ? -58.417 30.344 -11.429 1.00 84.73 132 ALA A C 1
ATOM 893 O O . ALA A 1 116 ? -57.371 30.328 -12.070 1.00 91.30 132 ALA A O 1
ATOM 895 N N . ASP A 1 117 ? -59.604 30.062 -11.969 1.00 82.99 133 ASP A N 1
ATOM 896 C CA . ASP A 1 117 ? -59.760 29.724 -13.386 1.00 77.63 133 ASP A CA 1
ATOM 897 C C . ASP A 1 117 ? -59.773 30.971 -14.265 1.00 79.52 133 ASP A C 1
ATOM 898 O O . ASP A 1 117 ? -60.681 31.173 -15.070 1.00 77.91 133 ASP A O 1
ATOM 903 N N . ARG A 1 118 ? -58.737 31.786 -14.105 1.00 74.59 134 ARG A N 1
ATOM 904 C CA . ARG A 1 118 ? -58.600 33.073 -14.770 1.00 66.73 134 ARG A CA 1
ATOM 905 C C . ARG A 1 118 ? -58.465 33.008 -16.296 1.00 74.79 134 ARG A C 1
ATOM 906 O O . ARG A 1 118 ? -58.312 31.931 -16.865 1.00 70.52 134 ARG A O 1
ATOM 914 N N . VAL A 1 119 ? -58.531 34.170 -16.952 1.00 83.49 135 VAL A N 1
ATOM 915 C CA . VAL A 1 119 ? -58.491 34.249 -18.420 1.00 74.77 135 VAL A CA 1
ATOM 916 C C . VAL A 1 119 ? -57.793 35.501 -18.977 1.00 71.76 135 VAL A C 1
ATOM 917 O O . VAL A 1 119 ? -58.039 36.619 -18.540 1.00 62.68 135 VAL A O 1
ATOM 921 N N . ILE A 1 120 ? -56.906 35.289 -19.943 1.00 77.39 136 ILE A N 1
ATOM 922 C CA . ILE A 1 120 ? -56.268 36.382 -20.662 1.00 79.78 136 ILE A CA 1
ATOM 923 C C . ILE A 1 120 ? -56.985 36.540 -22.007 1.00 78.38 136 ILE A C 1
ATOM 924 O O . ILE A 1 120 ? -57.596 35.594 -22.502 1.00 87.00 136 ILE A O 1
ATOM 929 N N . VAL A 1 121 ? -56.935 37.734 -22.591 1.00 78.60 137 VAL A N 1
ATOM 930 C CA . VAL A 1 121 ? -57.763 38.029 -23.762 1.00 81.37 137 VAL A CA 1
ATOM 931 C C . VAL A 1 121 ? -56.947 38.508 -24.970 1.00 80.91 137 VAL A C 1
ATOM 932 O O . VAL A 1 121 ? -55.871 39.088 -24.814 1.00 75.45 137 VAL A O 1
ATOM 936 N N . SER A 1 122 ? -57.461 38.253 -26.173 1.00 81.53 138 SER A N 1
ATOM 937 C CA . SER A 1 122 ? -56.763 38.636 -27.396 1.00 84.64 138 SER A CA 1
ATOM 938 C C . SER A 1 122 ? -56.907 40.130 -27.659 1.00 82.50 138 SER A C 1
ATOM 939 O O . SER A 1 122 ? -58.012 40.625 -27.891 1.00 87.13 138 SER A O 1
ATOM 942 N N . GLN A 1 123 ? -55.782 40.837 -27.619 1.00 77.51 139 GLN A N 1
ATOM 943 C CA . GLN A 1 123 ? -55.763 42.282 -27.835 1.00 85.63 139 GLN A CA 1
ATOM 944 C C . GLN A 1 123 ? -55.068 42.684 -29.122 1.00 93.07 139 GLN A C 1
ATOM 945 O O . GLN A 1 123 ? -54.154 41.999 -29.576 1.00 93.39 139 GLN A O 1
ATOM 951 N N . GLY A 1 124 ? -55.510 43.809 -29.684 1.00 89.99 332 GLY A N 1
ATOM 952 C CA . GLY A 1 124 ? -54.902 44.417 -30.854 1.00 94.24 332 GLY A CA 1
ATOM 953 C C . GLY A 1 124 ? -54.395 43.440 -31.892 1.00 93.76 332 GLY A C 1
ATOM 954 O O . GLY A 1 124 ? -53.249 43.530 -32.332 1.00 90.45 332 GLY A O 1
ATOM 955 N N . GLY A 1 125 ? -55.236 42.478 -32.255 1.00 88.75 333 GLY A N 1
ATOM 956 C CA . GLY A 1 125 ? -54.874 41.495 -33.261 1.00 98.04 333 GLY A CA 1
ATOM 957 C C . GLY A 1 125 ? -53.976 40.386 -32.745 1.00 95.84 333 GLY A C 1
ATOM 958 O O . GLY A 1 125 ? -54.021 39.258 -33.239 1.00 93.54 333 GLY A O 1
ATOM 959 N N . ARG A 1 126 ? -53.146 40.713 -31.760 1.00 98.20 334 ARG A N 1
ATOM 960 C CA . ARG A 1 126 ? -52.329 39.718 -31.080 1.00 87.43 334 ARG A CA 1
ATOM 961 C C . ARG A 1 126 ? -53.216 38.659 -30.451 1.00 76.80 334 ARG A C 1
ATOM 962 O O . ARG A 1 126 ? -54.305 38.960 -29.966 1.00 81.06 334 ARG A O 1
ATOM 970 N N . THR A 1 127 ? -52.752 37.418 -30.469 1.00 79.19 335 THR A N 1
ATOM 971 C CA . THR A 1 127 ? -53.486 36.333 -29.836 1.00 78.51 335 THR A CA 1
ATOM 972 C C . THR A 1 127 ? -52.887 36.019 -28.480 1.00 70.41 335 THR A C 1
ATOM 973 O O . THR A 1 127 ? -52.041 36.754 -27.980 1.00 69.33 335 THR A O 1
ATOM 977 N N . VAL A 1 128 ? -53.324 34.915 -27.894 1.00 64.47 336 VAL A N 1
ATOM 978 C CA . VAL A 1 128 ? -52.839 34.516 -26.583 1.00 74.27 336 VAL A CA 1
ATOM 979 C C . VAL A 1 128 ? -51.339 34.268 -26.587 1.00 75.26 336 VAL A C 1
ATOM 980 O O . VAL A 1 128 ? -50.588 34.927 -25.859 1.00 73.20 336 VAL A O 1
ATOM 984 N N . GLY A 1 129 ? -50.916 33.314 -27.410 1.00 68.08 337 GLY A N 1
ATOM 985 C CA . GLY A 1 129 ? -49.520 32.939 -27.500 1.00 65.06 337 GLY A CA 1
ATOM 986 C C . GLY A 1 129 ? -48.654 34.149 -27.752 1.00 65.08 337 GLY A C 1
ATOM 987 O O . GLY A 1 129 ? -47.753 34.440 -26.976 1.00 59.82 337 GLY A O 1
ATOM 988 N N . GLU A 1 130 ? -48.967 34.867 -28.824 1.00 69.02 338 GLU A N 1
ATOM 989 C CA . GLU A 1 130 ? -48.228 36.053 -29.222 1.00 65.73 338 GLU A CA 1
ATOM 990 C C . GLU A 1 130 ? -48.049 37.031 -28.067 1.00 66.02 338 GLU A C 1
ATOM 991 O O . GLU A 1 130 ? -46.925 37.321 -27.664 1.00 68.39 338 GLU A O 1
ATOM 997 N N . LEU A 1 131 ? -49.161 37.519 -27.531 1.00 59.91 339 LEU A N 1
ATOM 998 C CA . LEU A 1 131 ? -49.135 38.397 -26.368 1.00 61.63 339 LEU A CA 1
ATOM 999 C C . LEU A 1 131 ? -48.254 37.829 -25.271 1.00 58.96 339 LEU A C 1
ATOM 1000 O O . LEU A 1 131 ? -47.491 38.546 -24.637 1.00 66.55 339 LEU A O 1
ATOM 1005 N N . MET A 1 132 ? -48.351 36.529 -25.057 1.00 60.03 340 MET A N 1
ATOM 1006 C CA . MET A 1 132 ? -47.505 35.894 -24.068 1.00 60.73 340 MET A CA 1
ATOM 1007 C C . MET A 1 132 ? -46.080 35.749 -24.576 1.00 63.55 340 MET A C 1
ATOM 1008 O O . MET A 1 132 ? -45.125 36.076 -23.873 1.00 64.78 340 MET A O 1
ATOM 1013 N N . ALA A 1 133 ? -45.941 35.248 -25.797 1.00 63.33 341 ALA A N 1
ATOM 1014 C CA . ALA A 1 133 ? -44.630 34.959 -26.354 1.00 52.61 341 ALA A CA 1
ATOM 1015 C C . ALA A 1 133 ? -43.736 36.168 -26.246 1.00 61.19 341 ALA A C 1
ATOM 1016 O O . ALA A 1 133 ? -42.521 36.031 -26.149 1.00 69.18 341 ALA A O 1
ATOM 1018 N N . ASP A 1 134 ? -44.336 37.355 -26.242 1.00 57.76 342 ASP A N 1
ATOM 1019 C CA . ASP A 1 134 ? -43.548 38.573 -26.142 1.00 61.26 342 ASP A CA 1
ATOM 1020 C C . ASP A 1 134 ? -43.183 38.860 -24.700 1.00 55.57 342 ASP A C 1
ATOM 1021 O O . ASP A 1 134 ? -42.233 39.585 -24.429 1.00 51.12 342 ASP A O 1
ATOM 1026 N N . GLN A 1 135 ? -43.945 38.294 -23.772 1.00 57.83 343 GLN A N 1
ATOM 1027 C CA . GLN A 1 135 ? -43.649 38.482 -22.355 1.00 74.97 343 GLN A CA 1
ATOM 1028 C C . GLN A 1 135 ? -42.497 37.584 -21.973 1.00 71.29 343 GLN A C 1
ATOM 1029 O O . GLN A 1 135 ? -41.655 37.922 -21.136 1.00 57.70 343 GLN A O 1
ATOM 1035 N N . PHE A 1 136 ? -42.492 36.422 -22.604 1.00 65.87 344 PHE A N 1
ATOM 1036 C CA . PHE A 1 136 ? -41.350 35.554 -22.589 1.00 51.60 344 PHE A CA 1
ATOM 1037 C C . PHE A 1 136 ? -40.110 36.333 -23.006 1.00 61.48 344 PHE A C 1
ATOM 1038 O O . PHE A 1 136 ? -39.103 36.313 -22.302 1.00 64.62 344 PHE A O 1
ATOM 1046 N N . ARG A 1 137 ? -40.192 37.022 -24.145 1.00 57.90 345 ARG A N 1
ATOM 1047 C CA . ARG A 1 137 ? -39.071 37.818 -24.663 1.00 58.74 345 ARG A CA 1
ATOM 1048 C C . ARG A 1 137 ? -38.604 38.845 -23.629 1.00 57.77 345 ARG A C 1
ATOM 1049 O O . ARG A 1 137 ? -37.423 39.211 -23.573 1.00 56.85 345 ARG A O 1
ATOM 1057 N N . VAL A 1 138 ? -39.539 39.294 -22.799 1.00 66.08 346 VAL A N 1
ATOM 1058 C CA . VAL A 1 138 ? -39.236 40.283 -21.779 1.00 70.39 346 VAL A CA 1
ATOM 1059 C C . VAL A 1 138 ? -38.317 39.720 -20.702 1.00 67.64 346 VAL A C 1
ATOM 1060 O O . VAL A 1 138 ? -37.212 40.223 -20.500 1.00 72.64 346 VAL A O 1
ATOM 1064 N N . GLY A 1 139 ? -38.782 38.684 -20.008 1.00 67.35 347 GLY A N 1
ATOM 1065 C CA . GLY A 1 139 ? -37.989 38.035 -18.976 1.00 60.75 347 GLY A CA 1
ATOM 1066 C C . GLY A 1 139 ? -36.600 37.709 -19.478 1.00 60.57 347 GLY A C 1
ATOM 1067 O O . GLY A 1 139 ? -35.605 38.048 -18.842 1.00 59.62 347 GLY A O 1
ATOM 1068 N N . LEU A 1 140 ? -36.545 37.077 -20.648 1.00 63.37 348 LEU A N 1
ATOM 1069 C CA . LEU A 1 140 ? -35.285 36.726 -21.294 1.00 56.67 348 LEU A CA 1
ATOM 1070 C C . LEU A 1 140 ? -34.425 37.948 -21.549 1.00 55.77 348 LEU A C 1
ATOM 1071 O O . LEU A 1 140 ? -33.198 37.882 -21.480 1.00 65.66 348 LEU A O 1
ATOM 1076 N N . ALA A 1 141 ? -35.061 39.065 -21.867 1.00 59.88 349 ALA A N 1
ATOM 1077 C CA . ALA A 1 141 ? -34.301 40.283 -22.016 1.00 61.22 349 ALA A CA 1
ATOM 1078 C C . ALA A 1 141 ? -33.672 40.592 -20.671 1.00 57.66 349 ALA A C 1
ATOM 1079 O O . ALA A 1 141 ? -32.464 40.729 -20.576 1.00 53.44 349 ALA A O 1
ATOM 1081 N N . ARG A 1 142 ? -34.497 40.650 -19.631 1.00 55.21 350 ARG A N 1
ATOM 1082 C CA . ARG A 1 142 ? -34.015 40.877 -18.270 1.00 59.68 350 ARG A CA 1
ATOM 1083 C C . ARG A 1 142 ? -32.957 39.871 -17.830 1.00 63.79 350 ARG A C 1
ATOM 1084 O O . ARG A 1 142 ? -32.035 40.213 -17.087 1.00 63.82 350 ARG A O 1
ATOM 1092 N N . LEU A 1 143 ? -33.092 38.629 -18.284 1.00 62.33 351 LEU A N 1
ATOM 1093 C CA . LEU A 1 143 ? -32.181 37.575 -17.861 1.00 64.15 351 LEU A CA 1
ATOM 1094 C C . LEU A 1 143 ? -30.829 37.732 -18.535 1.00 62.70 351 LEU A C 1
ATOM 1095 O O . LEU A 1 143 ? -29.792 37.698 -17.878 1.00 69.40 351 LEU A O 1
ATOM 1100 N N . ALA A 1 144 ? -30.839 37.918 -19.850 1.00 57.59 352 ALA A N 1
ATOM 1101 C CA . ALA A 1 144 ? -29.673 38.463 -20.517 1.00 57.89 352 ALA A CA 1
ATOM 1102 C C . ALA A 1 144 ? -29.484 39.793 -19.841 1.00 74.72 352 ALA A C 1
ATOM 1103 O O . ALA A 1 144 ? -30.410 40.279 -19.207 1.00 77.59 352 ALA A O 1
ATOM 1105 N N . ARG A 1 145 ? -28.296 40.374 -19.911 1.00 85.02 353 ARG A N 1
ATOM 1106 C CA . ARG A 1 145 ? -28.066 41.625 -19.193 1.00 90.06 353 ARG A CA 1
ATOM 1107 C C . ARG A 1 145 ? -28.129 41.294 -17.690 1.00 86.39 353 ARG A C 1
ATOM 1108 O O . ARG A 1 145 ? -28.102 42.166 -16.830 1.00 102.17 353 ARG A O 1
ATOM 1116 N N . GLY A 1 146 ? -28.184 40.003 -17.386 1.00 78.98 354 GLY A N 1
ATOM 1117 C CA . GLY A 1 146 ? -28.023 39.518 -16.036 1.00 80.18 354 GLY A CA 1
ATOM 1118 C C . GLY A 1 146 ? -26.854 38.756 -16.617 1.00 85.68 354 GLY A C 1
ATOM 1119 O O . GLY A 1 146 ? -25.721 39.187 -16.592 1.00 86.26 354 GLY A O 1
ATOM 1120 N N . VAL A 1 147 ? -27.133 37.590 -17.165 1.00 86.81 355 VAL A N 1
ATOM 1121 C CA . VAL A 1 147 ? -26.118 36.591 -17.417 1.00 80.56 355 VAL A CA 1
ATOM 1122 C C . VAL A 1 147 ? -24.846 37.307 -17.820 1.00 85.96 355 VAL A C 1
ATOM 1123 O O . VAL A 1 147 ? -23.757 36.913 -17.418 1.00 95.93 355 VAL A O 1
ATOM 1127 N N . ARG A 1 148 ? -24.988 38.398 -18.557 1.00 78.94 356 ARG A N 1
ATOM 1128 C CA . ARG A 1 148 ? -23.820 39.014 -19.130 1.00 83.30 356 ARG A CA 1
ATOM 1129 C C . ARG A 1 148 ? -23.194 39.935 -18.102 1.00 85.76 356 ARG A C 1
ATOM 1130 O O . ARG A 1 148 ? -22.054 40.336 -18.252 1.00 86.48 356 ARG A O 1
ATOM 1138 N N . GLU A 1 149 ? -23.924 40.254 -17.038 1.00 86.86 357 GLU A N 1
ATOM 1139 C CA . GLU A 1 149 ? -23.327 41.035 -15.956 1.00 96.58 357 GLU A CA 1
ATOM 1140 C C . GLU A 1 149 ? -22.441 40.108 -15.154 1.00 91.60 357 GLU A C 1
ATOM 1141 O O . GLU A 1 149 ? -21.332 40.484 -14.769 1.00 93.84 357 GLU A O 1
ATOM 1147 N N . ARG A 1 150 ? -22.930 38.894 -14.932 1.00 90.48 358 ARG A N 1
ATOM 1148 C CA . ARG A 1 150 ? -22.158 37.903 -14.229 1.00 85.12 358 ARG A CA 1
ATOM 1149 C C . ARG A 1 150 ? -20.913 37.588 -15.025 1.00 89.72 358 ARG A C 1
ATOM 1150 O O . ARG A 1 150 ? -19.857 37.298 -14.459 1.00 100.72 358 ARG A O 1
ATOM 1158 N N . MET A 1 151 ? -21.040 37.677 -16.345 1.00 86.30 359 MET A N 1
ATOM 1159 C CA . MET A 1 151 ? -19.961 37.304 -17.249 1.00 92.15 359 MET A CA 1
ATOM 1160 C C . MET A 1 151 ? -18.672 38.065 -16.981 1.00 99.97 359 MET A C 1
ATOM 1161 O O . MET A 1 151 ? -17.591 37.622 -17.367 1.00 96.06 359 MET A O 1
ATOM 1166 N N . VAL A 1 152 ? -18.784 39.208 -16.316 1.00 103.78 360 VAL A N 1
ATOM 1167 C CA . VAL A 1 152 ? -17.618 40.044 -16.104 1.00 101.62 360 VAL A CA 1
ATOM 1168 C C . VAL A 1 152 ? -17.320 40.243 -14.625 1.00 99.46 360 VAL A C 1
ATOM 1169 O O . VAL A 1 152 ? -16.989 41.342 -14.197 1.00 112.56 360 VAL A O 1
ATOM 1173 N N . MET A 1 153 ? -17.440 39.183 -13.839 1.00 99.29 361 MET A N 1
ATOM 1174 C CA . MET A 1 153 ? -16.841 39.201 -12.513 1.00 111.62 361 MET A CA 1
ATOM 1175 C C . MET A 1 153 ? -15.808 38.084 -12.440 1.00 110.32 361 MET A C 1
ATOM 1176 O O . MET A 1 153 ? -15.460 37.595 -11.362 1.00 100.01 361 MET A O 1
ATOM 1181 N N . GLY A 1 154 ? -15.316 37.694 -13.611 1.00 107.03 362 GLY A N 1
ATOM 1182 C CA . GLY A 1 154 ? -14.276 36.689 -13.712 1.00 107.76 362 GLY A CA 1
ATOM 1183 C C . GLY A 1 154 ? -14.759 35.312 -13.307 1.00 112.08 362 GLY A C 1
ATOM 1184 O O . GLY A 1 154 ? -15.896 34.936 -13.608 1.00 108.41 362 GLY A O 1
ATOM 1185 N N . SER A 1 155 ? -13.885 34.576 -12.621 1.00 113.17 363 SER A N 1
ATOM 1186 C CA . SER A 1 155 ? -14.141 33.203 -12.173 1.00 103.90 363 SER A CA 1
ATOM 1187 C C . SER A 1 155 ? -14.304 32.215 -13.334 1.00 96.41 363 SER A C 1
ATOM 1188 O O . SER A 1 155 ? -15.165 31.332 -13.271 1.00 84.01 363 SER A O 1
ATOM 1191 N N . PRO A 1 156 ? -13.466 32.341 -14.383 1.00 99.71 364 PRO A N 1
ATOM 1192 C CA . PRO A 1 156 ? -13.759 31.644 -15.645 1.00 84.37 364 PRO A CA 1
ATOM 1193 C C . PRO A 1 156 ? -13.821 30.137 -15.492 1.00 80.53 364 PRO A C 1
ATOM 1194 O O . PRO A 1 156 ? -14.724 29.479 -16.012 1.00 77.97 364 PRO A O 1
ATOM 1198 N N . ASP A 1 157 ? -12.852 29.609 -14.767 1.00 95.67 365 ASP A N 1
ATOM 1199 C CA . ASP A 1 157 ? -12.695 28.190 -14.626 1.00 91.41 365 ASP A CA 1
ATOM 1200 C C . ASP A 1 157 ? -13.799 27.653 -13.725 1.00 88.27 365 ASP A C 1
ATOM 1201 O O . ASP A 1 157 ? -14.217 26.508 -13.840 1.00 85.73 365 ASP A O 1
ATOM 1206 N N . THR A 1 158 ? -14.294 28.511 -12.842 1.00 85.42 366 THR A N 1
ATOM 1207 C CA . THR A 1 158 ? -15.325 28.109 -11.894 1.00 82.30 366 THR A CA 1
ATOM 1208 C C . THR A 1 158 ? -16.707 28.154 -12.532 1.00 84.00 366 THR A C 1
ATOM 1209 O O . THR A 1 158 ? -17.592 27.375 -12.176 1.00 79.22 366 THR A O 1
ATOM 1213 N N . LEU A 1 159 ? -16.865 29.023 -13.525 1.00 83.97 367 LEU A N 1
ATOM 1214 C CA . LEU A 1 159 ? -18.188 29.333 -14.064 1.00 90.39 367 LEU A CA 1
ATOM 1215 C C . LEU A 1 159 ? -18.869 28.164 -14.786 1.00 94.97 367 LEU A C 1
ATOM 1216 O O . LEU A 1 159 ? -18.215 27.269 -15.335 1.00 85.33 367 LEU A O 1
ATOM 1221 N N . THR A 1 160 ? -20.200 28.185 -14.754 1.00 85.10 368 THR A N 1
ATOM 1222 C CA . THR A 1 160 ? -21.030 27.198 -15.434 1.00 70.39 368 THR A CA 1
ATOM 1223 C C . THR A 1 160 ? -22.323 27.861 -15.864 1.00 65.08 368 THR A C 1
ATOM 1224 O O . THR A 1 160 ? -22.706 28.873 -15.285 1.00 74.66 368 THR A O 1
ATOM 1228 N N . PRO A 1 161 ? -22.993 27.306 -16.887 1.00 61.74 369 PRO A N 1
ATOM 1229 C CA . PRO A 1 161 ? -24.324 27.802 -17.241 1.00 59.79 369 PRO A CA 1
ATOM 1230 C C . PRO A 1 161 ? -25.200 27.969 -16.008 1.00 54.55 369 PRO A C 1
ATOM 1231 O O . PRO A 1 161 ? -25.822 29.008 -15.823 1.00 58.43 369 PRO A O 1
ATOM 1235 N N . ALA A 1 162 ? -25.208 26.948 -15.162 1.00 60.30 370 ALA A N 1
ATOM 1236 C CA . ALA A 1 162 ? -26.001 26.952 -13.945 1.00 66.08 370 ALA A CA 1
ATOM 1237 C C . ALA A 1 162 ? -25.766 28.210 -13.118 1.00 65.37 370 ALA A C 1
ATOM 1238 O O . ALA A 1 162 ? -26.709 28.850 -12.661 1.00 66.82 370 ALA A O 1
ATOM 1240 N N . LYS A 1 163 ? -24.502 28.575 -12.955 1.00 64.75 371 LYS A N 1
ATOM 1241 C CA . LYS A 1 163 ? -24.138 29.715 -12.126 1.00 63.79 371 LYS A CA 1
ATOM 1242 C C . LYS A 1 163 ? -24.418 31.067 -12.786 1.00 63.66 371 LYS A C 1
ATOM 1243 O O . LYS A 1 163 ? -24.443 32.104 -12.124 1.00 64.52 371 LYS A O 1
ATOM 1249 N N . LEU A 1 164 ? -24.632 31.062 -14.091 1.00 69.19 372 LEU A N 1
ATOM 1250 C CA . LEU A 1 164 ? -24.943 32.300 -14.777 1.00 66.10 372 LEU A CA 1
ATOM 1251 C C . LEU A 1 164 ? -26.439 32.548 -14.725 1.00 66.56 372 LEU A C 1
ATOM 1252 O O . LEU A 1 164 ? -26.909 33.629 -15.067 1.00 65.77 372 LEU A O 1
ATOM 1257 N N . VAL A 1 165 ? -27.181 31.548 -14.263 1.00 64.75 373 VAL A N 1
ATOM 1258 C CA . VAL A 1 165 ? -28.630 31.548 -14.413 1.00 61.25 373 VAL A CA 1
ATOM 1259 C C . VAL A 1 165 ? -29.412 31.357 -13.115 1.00 62.50 373 VAL A C 1
ATOM 1260 O O . VAL A 1 165 ? -29.036 30.548 -12.264 1.00 60.59 373 VAL A O 1
ATOM 1264 N N . ASN A 1 166 ? -30.497 32.119 -12.968 1.00 76.02 374 ASN A N 1
ATOM 1265 C CA . ASN A 1 166 ? -31.515 31.836 -11.955 1.00 81.41 374 ASN A CA 1
ATOM 1266 C C . ASN A 1 166 ? -32.919 31.965 -12.546 1.00 65.18 374 ASN A C 1
ATOM 1267 O O . ASN A 1 166 ? -33.083 32.303 -13.709 1.00 55.63 374 ASN A O 1
ATOM 1272 N N . SER A 1 167 ? -33.935 31.705 -11.740 1.00 78.34 375 SER A N 1
ATOM 1273 C CA . SER A 1 167 ? -35.294 31.667 -12.258 1.00 76.29 375 SER A CA 1
ATOM 1274 C C . SER A 1 167 ? -36.084 32.972 -12.061 1.00 72.41 375 SER A C 1
ATOM 1275 O O . SER A 1 167 ? -37.168 33.137 -12.624 1.00 65.45 375 SER A O 1
ATOM 1278 N N . ARG A 1 168 ? -35.513 33.908 -11.307 1.00 76.17 376 ARG A N 1
ATOM 1279 C CA . ARG A 1 168 ? -36.222 35.124 -10.913 1.00 72.64 376 ARG A CA 1
ATOM 1280 C C . ARG A 1 168 ? -36.758 35.942 -12.106 1.00 67.92 376 ARG A C 1
ATOM 1281 O O . ARG A 1 168 ? -37.972 36.056 -12.250 1.00 71.86 376 ARG A O 1
ATOM 1289 N N . PRO A 1 169 ? -35.878 36.485 -12.978 1.00 73.06 377 PRO A N 1
ATOM 1290 C CA . PRO A 1 169 ? -36.401 37.435 -13.973 1.00 59.63 377 PRO A CA 1
ATOM 1291 C C . PRO A 1 169 ? -37.497 36.859 -14.865 1.00 64.86 377 PRO A C 1
ATOM 1292 O O . PRO A 1 169 ? -38.398 37.595 -15.253 1.00 74.00 377 PRO A O 1
ATOM 1296 N N . LEU A 1 170 ? -37.441 35.570 -15.172 1.00 61.14 378 LEU A N 1
ATOM 1297 C CA . LEU A 1 170 ? -38.506 34.970 -15.967 1.00 59.63 378 LEU A CA 1
ATOM 1298 C C . LEU A 1 170 ? -39.716 34.670 -15.106 1.00 59.20 378 LEU A C 1
ATOM 1299 O O . LEU A 1 170 ? -40.847 34.731 -15.577 1.00 66.01 378 LEU A O 1
ATOM 1304 N N . GLU A 1 171 ? -39.472 34.334 -13.846 1.00 60.47 379 GLU A N 1
ATOM 1305 C CA . GLU A 1 171 ? -40.563 34.133 -12.910 1.00 64.27 379 GLU A CA 1
ATOM 1306 C C . GLU A 1 171 ? -41.407 35.389 -12.878 1.00 65.82 379 GLU A C 1
ATOM 1307 O O . GLU A 1 171 ? -42.628 35.347 -13.008 1.00 66.66 379 GLU A O 1
ATOM 1313 N N . ALA A 1 172 ? -40.722 36.511 -12.723 1.00 61.39 380 ALA A N 1
ATOM 1314 C CA . ALA A 1 172 ? -41.361 37.805 -12.633 1.00 62.50 380 ALA A CA 1
ATOM 1315 C C . ALA A 1 172 ? -42.160 38.113 -13.882 1.00 69.19 380 ALA A C 1
ATOM 1316 O O . ALA A 1 172 ? -43.297 38.566 -13.799 1.00 82.28 380 ALA A O 1
ATOM 1318 N N . ALA A 1 173 ? -41.559 37.858 -15.038 1.00 68.66 381 ALA A N 1
ATOM 1319 C CA . ALA A 1 173 ? -42.142 38.256 -16.312 1.00 58.10 381 ALA A CA 1
ATOM 1320 C C . ALA A 1 173 ? -43.491 37.599 -16.539 1.00 65.63 381 ALA A C 1
ATOM 1321 O O . ALA A 1 173 ? -44.379 38.171 -17.163 1.00 73.05 381 ALA A O 1
ATOM 1323 N N . LEU A 1 174 ? -43.649 36.391 -16.028 1.00 60.69 382 LEU A N 1
ATOM 1324 C CA . LEU A 1 174 ? -44.907 35.702 -16.203 1.00 65.10 382 LEU A CA 1
ATOM 1325 C C . LEU A 1 174 ? -45.760 35.923 -14.978 1.00 63.61 382 LEU A C 1
ATOM 1326 O O . LEU A 1 174 ? -46.973 35.765 -15.019 1.00 68.77 382 LEU A O 1
ATOM 1331 N N . ARG A 1 175 ? -45.123 36.295 -13.878 1.00 67.54 383 ARG A N 1
ATOM 1332 C CA . ARG A 1 175 ? -45.880 36.600 -12.675 1.00 72.13 383 ARG A CA 1
ATOM 1333 C C . ARG A 1 175 ? -46.778 37.783 -12.999 1.00 75.80 383 ARG A C 1
ATOM 1334 O O . ARG A 1 175 ? -47.987 37.743 -12.769 1.00 88.01 383 ARG A O 1
ATOM 1342 N N . GLU A 1 176 ? -46.182 38.812 -13.588 1.00 67.28 384 GLU A N 1
ATOM 1343 C CA . GLU A 1 176 ? -46.903 40.028 -13.932 1.00 76.10 384 GLU A CA 1
ATOM 1344 C C . GLU A 1 176 ? -47.912 39.831 -15.058 1.00 77.29 384 GLU A C 1
ATOM 1345 O O . GLU A 1 176 ? -49.019 40.377 -15.005 1.00 79.79 384 GLU A O 1
ATOM 1351 N N . PHE A 1 177 ? -47.522 39.070 -16.078 1.00 68.92 385 PHE A N 1
ATOM 1352 C CA . PHE A 1 177 ? -48.385 38.848 -17.235 1.00 63.71 385 PHE A CA 1
ATOM 1353 C C . PHE A 1 177 ? -49.676 38.162 -16.837 1.00 65.19 385 PHE A C 1
ATOM 1354 O O . PHE A 1 177 ? -50.711 38.365 -17.455 1.00 74.48 385 PHE A O 1
ATOM 1362 N N . PHE A 1 178 ? -49.617 37.344 -15.817 1.00 68.12 386 PHE A N 1
ATOM 1363 C CA . PHE A 1 178 ? -50.786 36.620 -15.445 1.00 69.20 386 PHE A CA 1
ATOM 1364 C C . PHE A 1 178 ? -51.477 37.258 -14.242 1.00 71.77 386 PHE A C 1
ATOM 1365 O O . PHE A 1 178 ? -52.488 36.756 -13.818 1.00 71.38 386 PHE A O 1
ATOM 1373 N N . SER A 1 179 ? -50.940 38.354 -13.700 1.00 82.15 387 SER A N 1
ATOM 1374 C CA . SER A 1 179 ? -51.623 39.170 -12.694 1.00 83.44 387 SER A CA 1
ATOM 1375 C C . SER A 1 179 ? -52.376 40.298 -13.382 1.00 78.83 387 SER A C 1
ATOM 1376 O O . SER A 1 179 ? -52.720 41.302 -12.756 1.00 80.04 387 SER A O 1
ATOM 1379 N N . ARG A 1 180 ? -52.600 40.130 -14.681 1.00 73.59 388 ARG A N 1
ATOM 1380 C CA . ARG A 1 180 ? -53.357 41.085 -15.482 1.00 79.08 388 ARG A CA 1
ATOM 1381 C C . ARG A 1 180 ? -54.356 40.350 -16.374 1.00 71.53 388 ARG A C 1
ATOM 1382 O O . ARG A 1 180 ? -54.311 40.457 -17.593 1.00 80.78 388 ARG A O 1
ATOM 1390 N N . SER A 1 181 ? -55.270 39.613 -15.761 1.00 66.42 389 SER A N 1
ATOM 1391 C CA . SER A 1 181 ? -56.038 38.630 -16.503 1.00 71.87 389 SER A CA 1
ATOM 1392 C C . SER A 1 181 ? -57.399 38.371 -15.891 1.00 69.28 389 SER A C 1
ATOM 1393 O O . SER A 1 181 ? -57.554 38.424 -14.674 1.00 70.94 389 SER A O 1
ATOM 1396 N N . GLN A 1 182 ? -58.374 38.063 -16.743 1.00 74.04 390 GLN A N 1
ATOM 1397 C CA . GLN A 1 182 ? -59.774 37.936 -16.326 1.00 79.33 390 GLN A CA 1
ATOM 1398 C C . GLN A 1 182 ? -60.011 36.788 -15.385 1.00 77.47 390 GLN A C 1
ATOM 1399 O O . GLN A 1 182 ? -59.122 35.996 -15.136 1.00 88.52 390 GLN A O 1
ATOM 1405 N N . LEU A 1 183 ? -61.222 36.705 -14.857 1.00 74.77 391 LEU A N 1
ATOM 1406 C CA . LEU A 1 183 ? -61.604 35.545 -14.077 1.00 83.41 391 LEU A CA 1
ATOM 1407 C C . LEU A 1 183 ? -62.913 34.967 -14.611 1.00 86.14 391 LEU A C 1
ATOM 1408 O O . LEU A 1 183 ? -63.977 35.557 -14.438 1.00 92.40 391 LEU A O 1
ATOM 1413 N N . SER A 1 184 ? -62.825 33.813 -15.265 1.00 80.14 392 SER A N 1
ATOM 1414 C CA . SER A 1 184 ? -63.987 33.192 -15.893 1.00 79.92 392 SER A CA 1
ATOM 1415 C C . SER A 1 184 ? -65.093 32.897 -14.884 1.00 91.25 392 SER A C 1
ATOM 1416 O O . SER A 1 184 ? -64.998 31.956 -14.097 1.00 99.76 392 SER A O 1
ATOM 1419 N N . GLU B 2 1 ? -5.184 9.370 -26.256 1.00 46.02 3 GLU B N 1
ATOM 1420 C CA . GLU B 2 1 ? -4.923 9.891 -24.920 1.00 59.48 3 GLU B CA 1
ATOM 1421 C C . GLU B 2 1 ? -6.093 9.627 -23.981 1.00 59.79 3 GLU B C 1
ATOM 1422 O O . GLU B 2 1 ? -5.911 9.173 -22.852 1.00 58.66 3 GLU B O 1
ATOM 1428 N N . PHE B 2 2 ? -7.300 9.925 -24.445 1.00 50.82 4 PHE B N 1
ATOM 1429 C CA . PHE B 2 2 ? -8.495 9.548 -23.702 1.00 48.54 4 PHE B CA 1
ATOM 1430 C C . PHE B 2 2 ? -9.419 8.733 -24.588 1.00 48.02 4 PHE B C 1
ATOM 1431 O O . PHE B 2 2 ? -9.551 9.014 -25.772 1.00 52.87 4 PHE B O 1
ATOM 1439 N N . ARG B 2 3 ? -10.051 7.723 -23.999 1.00 51.55 5 ARG B N 1
ATOM 1440 C CA . ARG B 2 3 ? -10.887 6.780 -24.733 1.00 49.74 5 ARG B CA 1
ATOM 1441 C C . ARG B 2 3 ? -12.275 6.680 -24.101 1.00 49.53 5 ARG B C 1
ATOM 1442 O O . ARG B 2 3 ? -12.427 6.820 -22.892 1.00 49.78 5 ARG B O 1
ATOM 1450 N N . PRO B 2 4 ? -13.301 6.475 -24.929 1.00 43.19 6 PRO B N 1
ATOM 1451 C CA . PRO B 2 4 ? -14.672 6.233 -24.470 1.00 42.87 6 PRO B CA 1
ATOM 1452 C C . PRO B 2 4 ? -14.785 5.307 -23.267 1.00 41.70 6 PRO B C 1
ATOM 1453 O O . PRO B 2 4 ? -14.282 4.192 -23.292 1.00 49.45 6 PRO B O 1
ATOM 1457 N N . GLY B 2 5 ? -15.444 5.780 -22.217 1.00 44.52 7 GLY B N 1
ATOM 1458 C CA . GLY B 2 5 ? -15.678 4.961 -21.051 1.00 34.70 7 GLY B CA 1
ATOM 1459 C C . GLY B 2 5 ? -14.622 5.182 -19.995 1.00 46.13 7 GLY B C 1
ATOM 1460 O O . GLY B 2 5 ? -14.692 4.607 -18.913 1.00 42.09 7 GLY B O 1
ATOM 1461 N N . ASP B 2 6 ? -13.632 6.006 -20.314 1.00 38.51 8 ASP B N 1
ATOM 1462 C CA . ASP B 2 6 ? -12.661 6.416 -19.323 1.00 26.27 8 ASP B CA 1
ATOM 1463 C C . ASP B 2 6 ? -13.311 7.233 -18.229 1.00 36.00 8 ASP B C 1
ATOM 1464 O O . ASP B 2 6 ? -14.038 8.182 -18.494 1.00 37.94 8 ASP B O 1
ATOM 1469 N N . LYS B 2 7 ? -13.049 6.852 -16.990 1.00 41.27 9 LYS B N 1
ATOM 1470 C CA . LYS B 2 7 ? -13.517 7.628 -15.866 1.00 33.60 9 LYS B CA 1
ATOM 1471 C C . LYS B 2 7 ? -12.586 8.796 -15.702 1.00 42.43 9 LYS B C 1
ATOM 1472 O O . LYS B 2 7 ? -11.374 8.628 -15.737 1.00 35.05 9 LYS B O 1
ATOM 1478 N N . VAL B 2 8 ? -13.148 9.984 -15.527 1.00 40.63 10 VAL B N 1
ATOM 1479 C CA . VAL B 2 8 ? -12.342 11.192 -15.552 1.00 36.31 10 VAL B CA 1
ATOM 1480 C C . VAL B 2 8 ? -12.827 12.234 -14.577 1.00 39.39 10 VAL B C 1
ATOM 1481 O O . VAL B 2 8 ? -13.922 12.122 -14.034 1.00 44.54 10 VAL B O 1
ATOM 1485 N N . VAL B 2 9 ? -12.007 13.266 -14.395 1.00 35.30 11 VAL B N 1
ATOM 1486 C CA . VAL B 2 9 ? -12.366 14.420 -13.583 1.00 36.59 11 VAL B CA 1
ATOM 1487 C C . VAL B 2 9 ? -12.101 15.693 -14.364 1.00 43.37 11 VAL B C 1
ATOM 1488 O O . VAL B 2 9 ? -11.081 15.828 -15.034 1.00 51.02 11 VAL B O 1
ATOM 1492 N N . LEU B 2 10 ? -13.046 16.616 -14.295 1.00 50.16 12 LEU B N 1
ATOM 1493 C CA . LEU B 2 10 ? -12.860 17.926 -14.877 1.00 52.55 12 LEU B CA 1
ATOM 1494 C C . LEU B 2 10 ? -13.348 18.964 -13.898 1.00 44.18 12 LEU B C 1
ATOM 1495 O O . LEU B 2 10 ? -14.542 19.131 -13.714 1.00 47.78 12 LEU B O 1
ATOM 1500 N N . PRO B 2 11 ? -12.413 19.620 -13.216 1.00 43.70 13 PRO B N 1
ATOM 1501 C CA . PRO B 2 11 ? -12.768 20.759 -12.378 1.00 52.95 13 PRO B CA 1
ATOM 1502 C C . PRO B 2 11 ? -13.529 21.775 -13.214 1.00 63.18 13 PRO B C 1
ATOM 1503 O O . PRO B 2 11 ? -13.032 22.137 -14.276 1.00 65.00 13 PRO B O 1
ATOM 1507 N N . PRO B 2 12 ? -14.700 22.240 -12.741 1.00 66.69 14 PRO B N 1
ATOM 1508 C CA . PRO B 2 12 ? -15.201 22.033 -11.385 1.00 66.25 14 PRO B CA 1
ATOM 1509 C C . PRO B 2 12 ? -16.328 21.016 -11.219 1.00 58.41 14 PRO B C 1
ATOM 1510 O O . PRO B 2 12 ? -16.686 20.737 -10.076 1.00 65.19 14 PRO B O 1
ATOM 1514 N N . TYR B 2 13 ? -16.901 20.475 -12.288 1.00 61.77 15 TYR B N 1
ATOM 1515 C CA . TYR B 2 13 ? -18.079 19.648 -12.064 1.00 57.24 15 TYR B C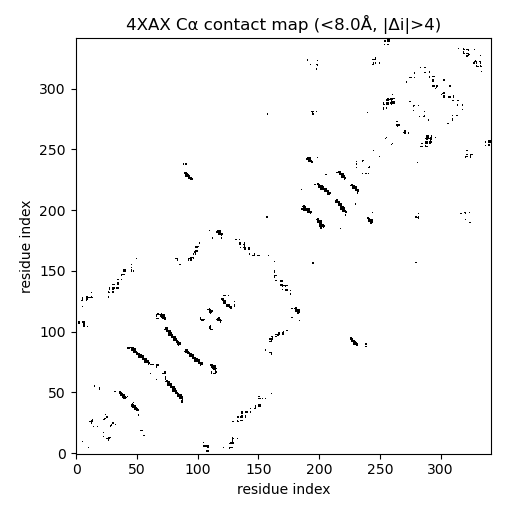A 1
ATOM 1516 C C . TYR B 2 13 ? -17.708 18.265 -11.608 1.00 43.91 15 TYR B C 1
ATOM 1517 O O . TYR B 2 13 ? -18.573 17.438 -11.347 1.00 45.36 15 TYR B O 1
ATOM 1526 N N . GLY B 2 14 ? -16.415 18.010 -11.508 1.00 44.39 16 GLY B N 1
ATOM 1527 C CA . GLY B 2 14 ? -15.948 16.767 -10.924 1.00 46.69 16 GLY B CA 1
ATOM 1528 C C . GLY B 2 14 ? -15.990 15.559 -11.836 1.00 42.58 16 GLY B C 1
ATOM 1529 O O . GLY B 2 14 ? -15.712 15.669 -13.019 1.00 54.12 16 GLY B O 1
ATOM 1530 N N . VAL B 2 15 ? -16.327 14.401 -11.286 1.00 36.97 17 VAL B N 1
ATOM 1531 C CA . VAL B 2 15 ? -16.202 13.157 -12.029 1.00 36.29 17 VAL B CA 1
ATOM 1532 C C . VAL B 2 15 ? -17.201 13.021 -13.170 1.00 45.14 17 VAL B C 1
ATOM 1533 O O . VAL B 2 15 ? -18.301 13.576 -13.153 1.00 47.35 17 VAL B O 1
ATOM 1537 N N . GLY B 2 16 ? -16.785 12.259 -14.166 1.00 33.97 18 GLY B N 1
ATOM 1538 C CA . GLY B 2 16 ? -17.578 12.057 -15.343 1.00 29.04 18 GLY B CA 1
ATOM 1539 C C . GLY B 2 16 ? -16.930 10.945 -16.101 1.00 29.99 18 GLY B C 1
ATOM 1540 O O . GLY B 2 16 ? -15.994 10.322 -15.624 1.00 39.97 18 GLY B O 1
ATOM 1541 N N . VAL B 2 17 ? -17.438 10.699 -17.293 1.00 38.10 19 VAL B N 1
ATOM 1542 C CA . VAL B 2 17 ? -17.000 9.595 -18.106 1.00 26.67 19 VAL B CA 1
ATOM 1543 C C . VAL B 2 17 ? -16.972 10.058 -19.536 1.00 34.95 19 VAL B C 1
ATOM 1544 O O . VAL B 2 17 ? -17.929 10.638 -20.029 1.00 38.11 19 VAL B O 1
ATOM 1548 N N . VAL B 2 18 ? -15.854 9.815 -20.198 1.00 37.65 20 VAL B N 1
ATOM 1549 C CA . VAL B 2 18 ? -15.717 10.200 -21.581 1.00 38.84 20 VAL B CA 1
ATOM 1550 C C . VAL B 2 18 ? -16.727 9.455 -22.426 1.00 44.00 20 VAL B C 1
ATOM 1551 O O . VAL B 2 18 ? -16.694 8.233 -22.516 1.00 50.70 20 VAL B O 1
ATOM 1555 N 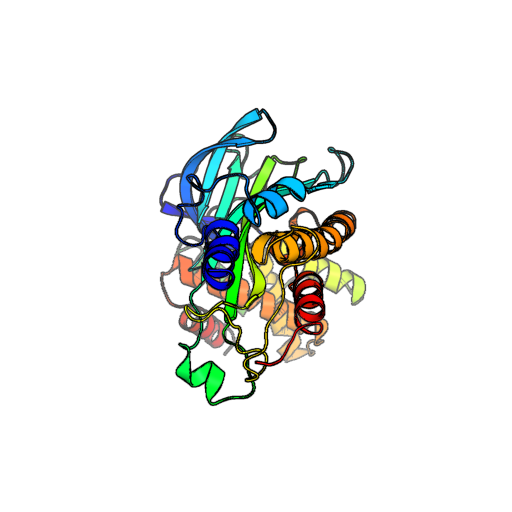N . ALA B 2 19 ? -17.645 10.197 -23.023 1.00 44.05 21 ALA B 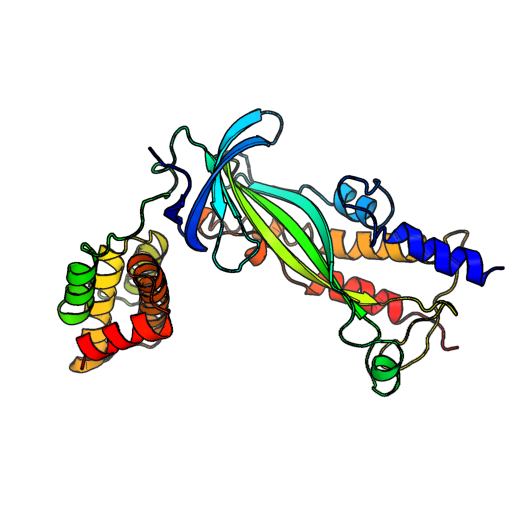N 1
ATOM 1556 C CA . ALA B 2 19 ? -18.637 9.593 -23.894 1.00 39.69 21 ALA B CA 1
ATOM 1557 C C . ALA B 2 19 ? -17.937 9.096 -25.141 1.00 41.30 21 ALA B C 1
ATOM 1558 O O . ALA B 2 19 ? -17.949 7.915 -25.451 1.00 56.32 21 ALA B O 1
ATOM 1560 N N . GLY B 2 20 ? -17.297 10.016 -25.840 1.00 45.34 22 GLY B N 1
ATOM 1561 C CA . GLY B 2 20 ? -16.606 9.695 -27.066 1.00 42.93 22 GLY B CA 1
ATOM 1562 C C . GLY B 2 20 ? -15.952 10.944 -27.597 1.00 38.12 22 GLY B C 1
ATOM 1563 O O . GLY B 2 20 ? -15.605 11.848 -26.842 1.00 47.25 22 GLY B O 1
ATOM 1564 N N . ILE B 2 21 ? -15.778 11.002 -28.905 1.00 43.94 23 ILE B N 1
ATOM 1565 C CA . ILE B 2 21 ? -15.216 12.188 -29.500 1.00 36.00 23 ILE B CA 1
ATOM 1566 C C . ILE B 2 21 ? -16.268 12.867 -30.336 1.00 46.53 23 ILE B C 1
ATOM 1567 O O . ILE B 2 21 ? -16.853 12.273 -31.234 1.00 42.76 23 ILE B O 1
ATOM 1572 N N . ALA B 2 22 ? -16.505 14.125 -29.993 1.00 50.24 24 ALA B N 1
ATOM 1573 C CA . ALA B 2 22 ? -17.562 14.922 -30.570 1.00 47.91 24 ALA B CA 1
ATOM 1574 C C . ALA B 2 22 ? -16.988 15.868 -31.617 1.00 51.39 24 ALA B C 1
ATOM 1575 O O . ALA B 2 22 ? -15.893 16.392 -31.448 1.00 52.24 24 ALA B O 1
ATOM 1577 N N . GLN B 2 23 ? -17.718 16.078 -32.702 1.00 53.84 25 GLN B N 1
ATOM 1578 C CA . GLN B 2 23 ? -17.350 17.101 -33.667 1.00 50.58 25 GLN B CA 1
ATOM 1579 C C . GLN B 2 23 ? -18.310 18.272 -33.610 1.00 49.66 25 GLN B C 1
ATOM 1580 O O . GLN B 2 23 ? -19.425 18.174 -34.103 1.00 60.47 25 GLN B O 1
ATOM 1586 N N . ARG B 2 24 ? -17.899 19.383 -33.021 1.00 41.90 26 ARG B N 1
ATOM 1587 C CA . ARG B 2 24 ? -18.767 20.542 -33.055 1.00 41.20 26 ARG B CA 1
ATOM 1588 C C . ARG B 2 24 ? -18.112 21.679 -33.791 1.00 52.64 26 ARG B C 1
ATOM 1589 O O . ARG B 2 24 ? -16.912 21.911 -33.659 1.00 51.69 26 ARG B O 1
ATOM 1597 N N . SER B 2 25 ? -18.912 22.360 -34.598 1.00 61.28 27 SER B N 1
ATOM 1598 C CA . SER B 2 25 ? -18.554 23.671 -35.085 1.00 49.48 27 SER B CA 1
ATOM 1599 C C . SER B 2 25 ? -19.082 24.648 -34.067 1.00 49.66 27 SER B C 1
ATOM 1600 O O . SER B 2 25 ? -20.253 24.621 -33.718 1.00 55.57 27 SER B O 1
ATOM 1603 N N . VAL B 2 26 ? -18.207 25.493 -33.564 1.00 45.91 28 VAL B N 1
ATOM 1604 C CA . VAL B 2 26 ? -18.595 26.430 -32.549 1.00 34.57 28 VAL B CA 1
ATOM 1605 C C . VAL B 2 26 ? -18.054 27.775 -32.960 1.00 48.97 28 VAL B C 1
ATOM 1606 O O . VAL B 2 26 ? -16.854 27.925 -33.159 1.00 50.18 28 VAL B O 1
ATOM 1610 N N . SER B 2 27 ? -18.955 28.739 -33.109 1.00 59.21 29 SER B N 1
ATOM 1611 C CA . SER B 2 27 ? -18.613 30.083 -33.545 1.00 54.20 29 SER B CA 1
ATOM 1612 C C . SER B 2 27 ? -17.809 30.061 -34.839 1.00 58.19 29 SER B C 1
ATOM 1613 O O . SER B 2 27 ? -16.760 30.689 -34.941 1.00 61.86 29 SER B O 1
ATOM 1616 N N . GLY B 2 28 ? -18.303 29.338 -35.833 1.00 50.67 30 GLY B N 1
ATOM 1617 C CA . GLY B 2 28 ? -17.641 29.316 -37.123 1.00 58.46 30 GLY B CA 1
ATOM 1618 C C . GLY B 2 28 ? -16.305 28.577 -37.207 1.00 66.40 30 GLY B C 1
ATOM 1619 O O . GLY B 2 28 ? -15.557 28.724 -38.178 1.00 62.24 30 GLY B O 1
ATOM 1620 N N . VAL B 2 29 ? -15.989 27.779 -36.195 1.00 61.06 31 VAL B N 1
ATOM 1621 C CA . VAL B 2 29 ? -14.750 27.018 -36.198 1.00 40.35 31 VAL B CA 1
ATOM 1622 C C . VAL B 2 29 ? -14.994 25.599 -35.740 1.00 55.41 31 VAL B C 1
ATOM 1623 O O . VAL B 2 29 ? -15.224 25.341 -34.559 1.00 65.80 31 VAL B O 1
ATOM 1627 N N . SER B 2 30 ? -14.954 24.677 -36.689 1.00 59.48 32 SER B N 1
ATOM 1628 C CA . SER B 2 30 ? -15.216 23.282 -36.401 1.00 50.06 32 SER B CA 1
ATOM 1629 C C . SER B 2 30 ? -14.012 22.619 -35.760 1.00 52.35 32 SER B C 1
ATOM 1630 O O . SER B 2 30 ? -12.888 22.780 -36.211 1.00 51.02 32 SER B O 1
ATOM 1633 N N . ARG B 2 31 ? -14.255 21.870 -34.695 1.00 62.62 33 ARG B N 1
ATOM 1634 C CA . ARG B 2 31 ? -13.169 21.219 -33.991 1.00 48.02 33 ARG B CA 1
ATOM 1635 C C . ARG B 2 31 ? -13.639 19.946 -33.307 1.00 39.97 33 ARG B C 1
ATOM 1636 O O . ARG B 2 31 ? -14.830 19.764 -33.046 1.00 45.52 33 ARG B O 1
ATOM 1644 N N . ALA B 2 32 ? -12.689 19.068 -33.028 1.00 49.02 34 ALA B N 1
ATOM 1645 C CA . ALA B 2 32 ? -12.962 17.821 -32.344 1.00 42.83 34 ALA B CA 1
ATOM 1646 C C . ALA B 2 32 ? -12.878 18.013 -30.834 1.00 38.71 34 ALA B C 1
ATOM 1647 O O . ALA B 2 32 ? -12.015 18.733 -30.335 1.00 47.43 34 ALA B O 1
ATOM 1649 N N . TYR B 2 33 ? -13.797 17.378 -30.123 1.00 32.91 35 TYR B N 1
ATOM 1650 C CA . TYR B 2 33 ? -13.839 17.437 -28.678 1.00 36.01 35 TYR B CA 1
ATOM 1651 C C . TYR B 2 33 ? -13.921 16.052 -28.053 1.00 35.52 35 TYR B C 1
ATOM 1652 O O . TYR B 2 33 ? -14.427 15.116 -28.651 1.00 45.72 35 TYR B O 1
ATOM 1661 N N . TYR B 2 34 ? -13.425 15.930 -26.836 1.00 39.99 36 TYR B N 1
ATOM 1662 C CA . TYR B 2 34 ? -13.811 14.827 -25.985 1.00 35.41 36 TYR B CA 1
ATOM 1663 C C . TYR B 2 34 ? -15.109 15.216 -25.308 1.00 41.09 36 TYR B C 1
ATOM 1664 O O . TYR B 2 34 ? -15.224 16.311 -24.758 1.00 37.09 36 TYR B O 1
ATOM 1673 N N . GLN B 2 35 ? -16.097 14.335 -25.357 1.00 44.84 37 GLN B N 1
ATOM 1674 C CA . GLN B 2 35 ? -17.337 14.597 -24.660 1.00 33.75 37 GLN B CA 1
ATOM 1675 C C . GLN B 2 35 ? -17.367 13.862 -23.328 1.00 39.46 37 GLN B C 1
ATOM 1676 O O . GLN B 2 35 ? -17.062 12.668 -23.239 1.00 36.80 37 GLN B O 1
ATOM 1682 N N . VAL B 2 36 ? -17.738 14.606 -22.296 1.00 40.24 38 VAL B N 1
ATOM 1683 C CA . VAL B 2 36 ? -17.793 14.103 -20.946 1.00 33.88 38 VAL B CA 1
ATOM 1684 C C . VAL B 2 36 ? -19.212 14.135 -20.431 1.00 39.01 38 VAL B C 1
ATOM 1685 O O . VAL B 2 36 ? -19.868 15.167 -20.472 1.00 39.82 38 VAL B O 1
ATOM 1689 N N . ASP B 2 37 ? -19.691 12.995 -19.955 1.00 42.40 39 ASP B N 1
ATOM 1690 C CA . ASP B 2 37 ? -21.016 12.946 -19.375 1.00 41.49 39 ASP B CA 1
ATOM 1691 C C . ASP B 2 37 ? -20.929 12.956 -17.871 1.00 43.26 39 ASP B C 1
ATOM 1692 O O . ASP B 2 37 ? -20.070 12.317 -17.291 1.00 37.96 39 ASP B O 1
ATOM 1697 N N . PHE B 2 38 ? -21.821 13.699 -17.240 1.00 47.34 40 PHE B N 1
ATOM 1698 C CA . PHE B 2 38 ? -21.748 13.887 -15.809 1.00 42.57 40 PHE B CA 1
ATOM 1699 C 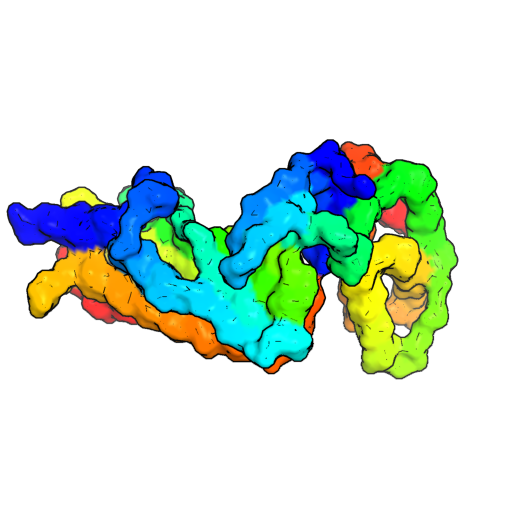C . PHE B 2 38 ? -22.842 13.091 -15.088 1.00 65.22 40 PHE B C 1
ATOM 1700 O O . PHE B 2 38 ? -23.854 12.727 -15.696 1.00 61.31 40 PHE B O 1
ATOM 1708 N N . PRO B 2 39 ? -22.628 12.799 -13.790 1.00 72.06 41 PRO B N 1
ATOM 1709 C CA . PRO B 2 39 ? -23.420 11.832 -13.014 1.00 73.20 41 PRO B CA 1
ATOM 1710 C C . PRO B 2 39 ? -24.898 12.154 -12.862 1.00 69.47 41 PRO B C 1
ATOM 1711 O O . PRO B 2 39 ? -25.224 13.098 -12.146 1.00 87.75 41 PRO B O 1
ATOM 1715 N N . GLY B 2 40 ? -25.759 11.351 -13.487 1.00 75.18 42 GLY B N 1
ATOM 1716 C CA . GLY B 2 40 ? -27.204 11.510 -13.414 1.00 75.47 42 GLY B CA 1
ATOM 1717 C C . GLY B 2 40 ? -27.587 12.970 -13.492 1.00 91.70 42 GLY B C 1
ATOM 1718 O O . GLY B 2 40 ? -28.318 13.486 -12.644 1.00 94.23 42 GLY B O 1
ATOM 1719 N N . SER B 2 41 ? -27.082 13.645 -14.515 1.00 81.16 43 SER B N 1
ATOM 1720 C CA . SER B 2 41 ? -26.984 15.089 -14.458 1.00 74.49 43 SER B CA 1
ATOM 1721 C C . SER B 2 41 ? -27.653 15.797 -15.619 1.00 70.91 43 SER B C 1
ATOM 1722 O O . SER B 2 41 ? -28.252 16.857 -15.430 1.00 88.37 43 SER B O 1
ATOM 1725 N N . ARG B 2 42 ? -27.533 15.207 -16.807 1.00 64.68 44 ARG B N 1
ATOM 1726 C CA . ARG B 2 42 ? -27.921 15.840 -18.067 1.00 52.68 44 ARG B CA 1
ATOM 1727 C C . ARG B 2 42 ? -26.974 16.998 -18.398 1.00 48.60 44 ARG B C 1
ATOM 1728 O O . ARG B 2 42 ? -27.170 17.719 -19.365 1.00 50.34 44 ARG B O 1
ATOM 1736 N N . SER B 2 43 ? -25.928 17.167 -17.606 1.00 49.65 45 SER B N 1
ATOM 1737 C CA . SER B 2 43 ? -24.915 18.145 -17.954 1.00 46.13 45 SER B CA 1
ATOM 1738 C C . SER B 2 43 ? -23.711 17.468 -18.590 1.00 45.94 45 SER B C 1
ATOM 1739 O O . SER B 2 43 ? -23.275 16.397 -18.171 1.00 38.26 45 SER B O 1
ATOM 1742 N N . LYS B 2 44 ? -23.184 18.107 -19.625 1.00 48.69 46 LYS B N 1
ATOM 1743 C CA . LYS B 2 44 ? -22.015 17.592 -20.311 1.00 35.94 46 LYS B CA 1
ATOM 1744 C C . LYS B 2 44 ? -20.924 18.654 -20.421 1.00 43.20 46 LYS B C 1
ATOM 1745 O O . LYS B 2 44 ? -21.146 19.833 -20.184 1.00 44.16 46 LYS B O 1
ATOM 1751 N N . ALA B 2 45 ? -19.729 18.207 -20.760 1.00 40.86 47 ALA B N 1
ATOM 1752 C CA . ALA B 2 45 ? -18.622 19.092 -21.058 1.00 33.00 47 ALA B CA 1
ATOM 1753 C C . ALA B 2 45 ? -17.987 18.638 -22.352 1.00 39.41 47 ALA B C 1
ATOM 1754 O O . ALA B 2 45 ? -17.936 17.450 -22.632 1.00 39.76 47 ALA B O 1
ATOM 1756 N N . TYR B 2 46 ? -17.493 19.568 -23.149 1.00 45.05 48 TYR B N 1
ATOM 1757 C CA . TYR B 2 46 ? -16.794 19.167 -24.353 1.00 35.85 48 TYR B CA 1
ATOM 1758 C C . TYR B 2 46 ? -15.415 19.772 -24.313 1.00 37.56 48 TYR B C 1
ATOM 1759 O O . TYR B 2 46 ? -15.265 20.985 -24.244 1.00 41.47 48 TYR B O 1
ATOM 1768 N N . VAL B 2 47 ? -14.414 18.904 -24.341 1.00 41.40 49 VAL B N 1
ATOM 1769 C CA . VAL B 2 47 ? -13.023 19.290 -24.196 1.00 33.30 49 VAL B CA 1
ATOM 1770 C C . VAL B 2 47 ? -12.284 19.096 -25.494 1.00 43.13 49 VAL B C 1
ATOM 1771 O O . VAL B 2 47 ? -12.262 17.995 -26.033 1.00 44.50 49 VAL B O 1
ATOM 1775 N N . PRO B 2 48 ? -11.673 20.163 -26.009 1.00 45.24 50 PRO B N 1
ATOM 1776 C CA . PRO B 2 48 ? -10.909 20.032 -27.251 1.00 42.58 50 PRO B CA 1
ATOM 1777 C C . PRO B 2 48 ? -9.812 18.990 -27.119 1.00 39.81 50 PRO B C 1
ATOM 1778 O O . PRO B 2 48 ? -9.109 18.974 -26.116 1.00 45.77 50 PRO B O 1
ATOM 1782 N N . VAL B 2 49 ? -9.677 18.120 -28.111 1.00 38.47 51 VAL B N 1
ATOM 1783 C CA . VAL B 2 49 ? -8.692 17.049 -28.020 1.00 39.56 51 VAL B CA 1
ATOM 1784 C C . VAL B 2 49 ? -7.272 17.562 -28.047 1.00 53.52 51 VAL B C 1
ATOM 1785 O O . VAL B 2 49 ? -6.377 16.944 -27.481 1.00 67.06 51 VAL B O 1
ATOM 1789 N N . GLU B 2 50 ? -7.073 18.691 -28.715 1.00 49.69 52 GLU B N 1
ATOM 1790 C CA . GLU B 2 50 ? -5.747 19.186 -29.022 1.00 54.55 52 GLU B CA 1
ATOM 1791 C C . GLU B 2 50 ? -4.887 19.287 -27.783 1.00 60.24 52 GLU B C 1
ATOM 1792 O O . GLU B 2 50 ? -3.703 18.955 -27.803 1.00 70.41 52 GLU B O 1
ATOM 1798 N N . ALA B 2 51 ? -5.504 19.722 -26.697 1.00 52.37 53 ALA B N 1
ATOM 1799 C CA . ALA B 2 51 ? -4.828 19.753 -25.421 1.00 54.19 53 ALA B CA 1
ATOM 1800 C C . ALA B 2 51 ? -5.869 19.819 -24.310 1.00 49.98 53 ALA B C 1
ATOM 1801 O O . ALA B 2 51 ? -6.433 20.871 -24.034 1.00 50.28 53 ALA B O 1
ATOM 1803 N N . PRO B 2 52 ? -6.168 18.656 -23.716 1.00 49.74 54 PRO B N 1
ATOM 1804 C CA . PRO B 2 52 ? -7.150 18.458 -22.647 1.00 48.01 54 PRO B CA 1
ATOM 1805 C C . PRO B 2 52 ? -6.591 18.521 -21.237 1.00 40.83 54 PRO B C 1
ATOM 1806 O O . PRO B 2 52 ? -7.289 18.917 -20.328 1.00 44.42 54 PRO B O 1
ATOM 1810 N N . HIS B 2 53 ? -5.354 18.108 -21.045 1.00 51.29 55 HIS B N 1
ATOM 1811 C CA . HIS B 2 53 ? -4.685 18.378 -19.787 1.00 55.77 55 HIS B CA 1
ATOM 1812 C C . HIS B 2 53 ? -4.579 19.868 -19.660 1.00 59.34 55 HIS B C 1
ATOM 1813 O O . HIS B 2 53 ? -4.953 20.459 -18.649 1.00 63.64 55 HIS B O 1
ATOM 1820 N N . SER B 2 54 ? -4.100 20.480 -20.730 1.00 57.49 56 SER B N 1
ATOM 1821 C CA . SER B 2 54 ? -3.931 21.915 -20.779 1.00 65.64 56 SER B CA 1
ATOM 1822 C C . SER B 2 54 ? -5.109 22.638 -20.119 1.00 59.87 56 SER B C 1
ATOM 1823 O O . SER B 2 54 ? -4.976 23.772 -19.676 1.00 79.36 56 SER B O 1
ATOM 1826 N N . VAL B 2 55 ? -6.265 21.994 -20.072 1.00 56.17 57 VAL B N 1
ATOM 1827 C CA . VAL B 2 55 ? -7.505 22.649 -19.722 1.00 55.81 57 VAL B CA 1
ATOM 1828 C C . VAL B 2 55 ? -8.141 21.916 -18.536 1.00 59.40 57 VAL B C 1
ATOM 1829 O O . VAL B 2 55 ? -9.329 22.067 -18.246 1.00 53.43 57 VAL B O 1
ATOM 1833 N N . GLY B 2 56 ? -7.333 21.129 -17.832 1.00 53.99 58 GLY B N 1
ATOM 1834 C CA . GLY B 2 56 ? -7.756 20.584 -16.553 1.00 53.27 58 GLY B CA 1
ATOM 1835 C C . GLY B 2 56 ? -8.224 19.145 -16.532 1.00 49.96 58 GLY B C 1
ATOM 1836 O O . GLY B 2 56 ? -8.317 18.541 -15.474 1.00 53.28 58 GLY B O 1
ATOM 1837 N N . LEU B 2 57 ? -8.521 18.587 -17.694 1.00 55.50 59 LEU B N 1
ATOM 1838 C CA . LEU B 2 57 ? -8.998 17.218 -17.760 1.00 48.10 59 LEU B CA 1
ATOM 1839 C C . LEU B 2 57 ? -7.933 16.240 -17.293 1.00 43.08 59 LEU B C 1
ATOM 1840 O O . LEU B 2 57 ? -6.761 16.387 -17.635 1.00 54.29 59 LEU B O 1
ATOM 1845 N N . ARG B 2 58 ? -8.347 15.251 -16.502 1.00 48.57 60 ARG B N 1
ATOM 1846 C CA . ARG B 2 58 ? -7.461 14.167 -16.068 1.00 42.79 60 ARG B CA 1
ATOM 1847 C C . ARG B 2 58 ? -8.222 12.888 -15.823 1.00 36.67 60 ARG B C 1
ATOM 1848 O O . ARG B 2 58 ? -9.442 12.892 -15.706 1.00 38.13 60 ARG B O 1
ATOM 1856 N N . LYS B 2 59 ? -7.483 11.796 -15.716 1.00 38.03 61 LYS B N 1
ATOM 1857 C CA . LYS B 2 59 ? -8.057 10.539 -15.304 1.00 30.68 61 LYS B CA 1
ATOM 1858 C C . LYS B 2 59 ? -8.407 10.654 -13.834 1.00 37.40 61 LYS B C 1
ATOM 1859 O O . LYS B 2 59 ? -7.844 11.478 -13.132 1.00 50.57 61 LYS B O 1
ATOM 1865 N N . ALA B 2 60 ? -9.338 9.831 -13.371 1.00 41.06 62 ALA B N 1
ATOM 1866 C CA . ALA B 2 60 ? -9.666 9.764 -11.954 1.00 38.08 62 ALA B CA 1
ATOM 1867 C C . ALA B 2 60 ? -8.720 8.806 -11.257 1.00 39.77 62 ALA B C 1
ATOM 1868 O O . ALA B 2 60 ? -7.867 8.203 -11.898 1.00 51.35 62 ALA B O 1
ATOM 1870 N N . LEU B 2 61 ? -8.856 8.654 -9.950 1.00 32.71 63 LEU B N 1
ATOM 1871 C CA . LEU B 2 61 ? -7.958 7.762 -9.247 1.00 33.77 63 LEU B CA 1
ATOM 1872 C C . LEU B 2 61 ? -8.210 6.333 -9.647 1.00 38.18 63 LEU B C 1
ATOM 1873 O O . LEU B 2 61 ? -9.345 5.912 -9.765 1.00 43.37 63 LEU B O 1
ATOM 1878 N N . ALA B 2 62 ? -7.140 5.583 -9.835 1.00 41.49 64 ALA B N 1
ATOM 1879 C CA . ALA B 2 62 ? -7.253 4.157 -9.998 1.00 36.81 64 ALA B CA 1
ATOM 1880 C C . ALA B 2 62 ? -7.546 3.580 -8.625 1.00 42.39 64 ALA B C 1
ATOM 1881 O O . ALA B 2 62 ? -7.265 4.229 -7.614 1.00 44.64 64 ALA B O 1
ATOM 1883 N N . PRO B 2 63 ? -8.116 2.366 -8.573 1.00 36.82 65 PRO B N 1
ATOM 1884 C CA . PRO B 2 63 ? -8.424 1.775 -7.271 1.00 38.22 65 PRO B CA 1
ATOM 1885 C C . PRO B 2 63 ? -7.187 1.610 -6.393 1.00 42.15 65 PRO B C 1
ATOM 1886 O O . PRO B 2 63 ? -7.289 1.399 -5.187 1.00 41.80 65 PRO B O 1
ATOM 1890 N N . GLU B 2 64 ? -6.017 1.716 -6.996 1.00 33.22 66 GLU B N 1
ATOM 1891 C CA . GLU B 2 64 ? -4.801 1.532 -6.240 1.00 39.23 66 GLU B CA 1
ATOM 1892 C C . GLU B 2 64 ? -4.153 2.860 -5.901 1.00 44.20 66 GLU B C 1
ATOM 1893 O O . GLU B 2 64 ? -3.210 2.925 -5.123 1.00 57.04 66 GLU B O 1
ATOM 1899 N N . GLU B 2 65 ? -4.676 3.934 -6.461 1.00 43.08 67 GLU B N 1
ATOM 1900 C CA . GLU B 2 65 ? -4.269 5.241 -6.001 1.00 39.18 67 GLU B CA 1
ATOM 1901 C C . GLU B 2 65 ? -5.082 5.594 -4.781 1.00 35.55 67 GLU B C 1
ATOM 1902 O O . GLU B 2 65 ? -4.822 6.572 -4.101 1.00 50.90 67 GLU B O 1
ATOM 1908 N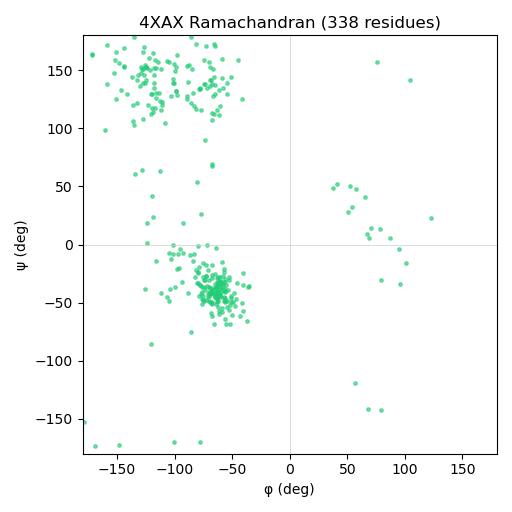 N . VAL B 2 66 ? -6.062 4.758 -4.497 1.00 41.64 68 VAL B N 1
ATOM 1909 C CA . VAL B 2 66 ? -7.020 5.027 -3.443 1.00 33.75 68 VAL B CA 1
ATOM 1910 C C . VAL B 2 66 ? -6.471 4.849 -2.033 1.00 38.34 68 VAL B C 1
ATOM 1911 O O . VAL B 2 66 ? -6.816 5.616 -1.142 1.00 47.54 68 VAL B O 1
ATOM 1915 N N . PRO B 2 67 ? -5.632 3.833 -1.798 1.00 43.62 69 PRO B N 1
ATOM 1916 C CA . PRO B 2 67 ? -5.223 3.719 -0.397 1.00 38.03 69 PRO B CA 1
ATOM 1917 C C . PRO B 2 67 ? -4.275 4.837 0.036 1.00 45.66 69 PRO B C 1
ATOM 1918 O O . PRO B 2 67 ? -4.152 5.123 1.227 1.00 44.83 69 PRO B O 1
ATOM 1922 N N . VAL B 2 68 ? -3.612 5.462 -0.929 1.00 43.06 70 VAL B N 1
ATOM 1923 C CA . VAL B 2 68 ? -2.730 6.574 -0.627 1.00 37.21 70 VAL B CA 1
ATOM 1924 C C . VAL B 2 68 ? -3.565 7.800 -0.277 1.00 44.88 70 VAL B C 1
ATOM 1925 O O . VAL B 2 68 ? -3.155 8.627 0.527 1.00 48.03 70 VAL B O 1
ATOM 1929 N N . ILE B 2 69 ? -4.751 7.904 -0.865 1.00 40.72 71 ILE B N 1
ATOM 1930 C CA . ILE B 2 69 ? -5.653 8.998 -0.543 1.00 33.10 71 ILE B CA 1
ATOM 1931 C C . ILE B 2 69 ? -6.166 8.836 0.871 1.00 36.33 71 ILE B C 1
ATOM 1932 O O . ILE B 2 69 ? -6.264 9.802 1.638 1.00 40.57 71 ILE B O 1
ATOM 1937 N N . LEU B 2 70 ? -6.489 7.599 1.210 1.00 34.68 72 LEU B N 1
ATOM 1938 C CA . LEU B 2 70 ? -6.983 7.266 2.533 1.00 28.02 72 LEU B CA 1
ATOM 1939 C C . LEU B 2 70 ? -5.940 7.511 3.603 1.00 37.25 72 LEU B C 1
ATOM 1940 O O . LEU B 2 70 ? -6.277 7.742 4.760 1.00 50.47 72 LEU B O 1
ATOM 1945 N N . ASP B 2 71 ? -4.673 7.459 3.219 1.00 37.43 73 ASP B N 1
ATOM 1946 C CA . ASP B 2 71 ? -3.604 7.689 4.169 1.00 47.88 73 ASP B CA 1
ATOM 1947 C C . ASP B 2 71 ? -3.409 9.189 4.387 1.00 42.00 73 ASP B C 1
ATOM 1948 O O . ASP B 2 71 ? -3.068 9.643 5.474 1.00 40.40 73 ASP B O 1
ATOM 1953 N N . LEU B 2 72 ? -3.640 9.947 3.331 1.00 41.31 74 LEU B N 1
ATOM 1954 C CA . LEU B 2 72 ? -3.610 11.387 3.393 1.00 27.95 74 LEU B CA 1
ATOM 1955 C C . LEU B 2 72 ? -4.705 11.946 4.293 1.00 38.05 74 LEU B C 1
ATOM 1956 O O . LEU B 2 72 ? -4.528 12.942 4.994 1.00 38.69 74 LEU B O 1
ATOM 1961 N N . LEU B 2 73 ? -5.857 11.311 4.271 1.00 37.67 75 LEU B N 1
ATOM 1962 C CA . LEU B 2 73 ? -6.932 11.775 5.110 1.00 31.17 75 LEU B CA 1
ATOM 1963 C C . LEU B 2 73 ? -6.643 11.435 6.546 1.00 31.45 75 LEU B C 1
ATOM 1964 O O . LEU B 2 73 ? -7.114 12.103 7.450 1.00 38.37 75 LEU B O 1
ATOM 1969 N N . LYS B 2 74 ? -5.869 10.380 6.748 1.00 38.84 76 LYS B N 1
ATOM 1970 C CA . LYS B 2 74 ? -5.607 9.883 8.085 1.00 41.53 76 LYS B CA 1
ATOM 1971 C C . LYS B 2 74 ? -4.400 10.562 8.700 1.00 39.12 76 LYS B C 1
ATOM 1972 O O . LYS B 2 74 ? -4.405 10.914 9.867 1.00 44.83 76 LYS B O 1
ATOM 1978 N N . ASN B 2 75 ? -3.358 10.741 7.907 1.00 41.94 77 ASN B N 1
ATOM 1979 C CA . ASN B 2 75 ? -2.110 11.225 8.438 1.00 31.41 77 ASN B CA 1
ATOM 1980 C C . ASN B 2 75 ? -1.616 12.477 7.741 1.00 40.49 77 ASN B C 1
ATOM 1981 O O . ASN B 2 75 ? -0.555 12.995 8.078 1.00 48.55 77 ASN B O 1
ATOM 1986 N N . GLY B 2 76 ? -2.383 12.980 6.780 1.00 42.25 78 GLY B N 1
ATOM 1987 C CA . GLY B 2 76 ? -1.953 14.137 6.010 1.00 30.48 78 GLY B CA 1
ATOM 1988 C C . GLY B 2 76 ? -1.740 15.405 6.817 1.00 38.90 78 GLY B C 1
ATOM 1989 O O . GLY B 2 76 ? -2.572 15.765 7.648 1.00 44.51 78 GLY B O 1
ATOM 1990 N N . ARG B 2 77 ? -0.611 16.071 6.573 1.00 33.32 79 ARG B N 1
ATOM 1991 C CA . ARG B 2 77 ? -0.325 17.387 7.140 1.00 36.62 79 ARG B CA 1
ATOM 1992 C C . ARG B 2 77 ? 0.176 18.295 6.031 1.00 39.77 79 ARG B C 1
ATOM 1993 O O . ARG B 2 77 ? 0.896 17.854 5.142 1.00 35.34 79 ARG B O 1
ATOM 2001 N N . MET B 2 78 ? -0.223 19.557 6.063 1.00 38.31 80 MET B N 1
ATOM 2002 C CA . MET B 2 78 ? 0.411 20.536 5.208 1.00 33.49 80 MET B CA 1
ATOM 2003 C C . MET B 2 78 ? 0.521 21.868 5.913 1.00 39.58 80 MET B C 1
ATOM 2004 O O . MET B 2 78 ? -0.258 22.173 6.808 1.00 46.68 80 MET B O 1
ATOM 2009 N N . PRO B 2 79 ? 1.513 22.664 5.522 1.00 38.56 81 PRO B N 1
ATOM 2010 C CA . PRO B 2 79 ? 1.620 23.983 6.128 1.00 45.94 81 PRO B CA 1
ATOM 2011 C C . PRO B 2 79 ? 0.529 24.866 5.573 1.00 40.70 81 PRO B C 1
ATOM 2012 O O . PRO B 2 79 ? 0.246 24.795 4.383 1.00 36.51 81 PRO B O 1
ATOM 2016 N N . LEU B 2 80 ? -0.091 25.656 6.437 1.00 44.13 82 LEU B N 1
ATOM 2017 C CA . LEU B 2 80 ? -1.149 26.561 6.022 1.00 43.39 82 LEU B CA 1
ATOM 2018 C C . LEU B 2 80 ? -0.893 27.969 6.536 1.00 42.76 82 LEU B C 1
ATOM 2019 O O . LEU B 2 80 ? -0.300 28.147 7.592 1.00 53.44 82 LEU B O 1
ATOM 2024 N N . PRO B 2 81 ? -1.317 28.977 5.768 1.00 46.60 83 PRO B N 1
ATOM 2025 C CA . PRO B 2 81 ? -1.054 30.366 6.135 1.00 49.09 83 PRO B CA 1
ATOM 2026 C C . PRO B 2 81 ? -1.528 30.727 7.533 1.00 56.07 83 PRO B C 1
ATOM 2027 O O . PRO B 2 81 ? -2.587 30.317 8.020 1.00 53.14 83 PRO B O 1
ATOM 2031 N N . LYS B 2 82 ? -0.670 31.495 8.178 1.00 60.31 84 LYS B N 1
ATOM 2032 C CA . LYS B 2 82 ? -0.951 32.127 9.443 1.00 62.07 84 LYS B CA 1
ATOM 2033 C C . LYS B 2 82 ? -2.365 32.724 9.460 1.00 56.39 84 LYS B C 1
ATOM 2034 O O . LYS B 2 82 ? -3.208 32.308 10.240 1.00 39.59 84 LYS B O 1
ATOM 2040 N N . GLN B 2 83 ? -2.612 33.672 8.561 1.00 48.03 85 GLN B N 1
ATOM 2041 C CA . GLN B 2 83 ? -3.783 34.512 8.613 1.00 36.93 85 GLN B CA 1
ATOM 2042 C C . GLN B 2 83 ? -4.922 33.851 7.849 1.00 46.10 85 GLN B C 1
ATOM 2043 O O . GLN B 2 83 ? -4.666 33.059 6.951 1.00 59.67 85 GLN B O 1
ATOM 2049 N N . TRP B 2 84 ? -6.174 34.156 8.199 1.00 42.28 86 TRP B N 1
ATOM 2050 C CA . TRP B 2 84 ? -7.315 33.361 7.731 1.00 40.24 86 TRP B CA 1
ATOM 2051 C C . TRP B 2 84 ? -7.642 33.634 6.297 1.00 43.33 86 TRP B C 1
ATOM 2052 O O . TRP B 2 84 ? -8.200 32.784 5.597 1.00 48.75 86 TRP B O 1
ATOM 2063 N N . ALA B 2 85 ? -7.317 34.849 5.883 1.00 45.33 87 ALA B N 1
ATOM 2064 C CA . ALA B 2 85 ? -7.597 35.344 4.551 1.00 36.87 87 ALA B CA 1
ATOM 2065 C C . ALA B 2 85 ? -6.774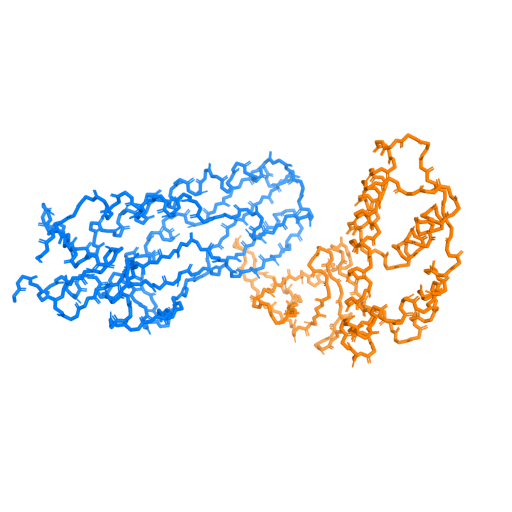 34.611 3.528 1.00 36.28 87 ALA B C 1
ATOM 2066 O O . ALA B 2 85 ? -7.288 34.117 2.525 1.00 39.88 87 ALA B O 1
ATOM 2068 N N . ALA B 2 86 ? -5.475 34.559 3.800 1.00 48.41 88 ALA B N 1
ATOM 2069 C CA . ALA B 2 86 ? -4.525 33.860 2.955 1.00 41.04 88 ALA B CA 1
ATOM 2070 C C . ALA B 2 86 ? -4.795 32.356 2.984 1.00 40.97 88 ALA B C 1
ATOM 2071 O O . ALA B 2 86 ? -4.721 31.683 1.959 1.00 52.31 88 ALA B O 1
ATOM 2073 N N . ARG B 2 87 ? -5.140 31.839 4.155 1.00 43.88 89 ARG B N 1
ATOM 2074 C CA . ARG B 2 87 ? -5.422 30.418 4.304 1.00 37.87 89 ARG B CA 1
ATOM 2075 C C . ARG B 2 87 ? -6.633 29.991 3.507 1.00 36.30 89 ARG B C 1
ATOM 2076 O O . ARG B 2 87 ? -6.609 28.980 2.824 1.00 46.81 89 ARG B O 1
ATOM 2084 N N . HIS B 2 88 ? -7.701 30.769 3.594 1.00 45.93 90 HIS B N 1
ATOM 2085 C CA . HIS B 2 88 ? -8.902 30.492 2.820 1.00 37.71 90 HIS B CA 1
ATOM 2086 C C . HIS B 2 88 ? -8.614 30.593 1.346 1.00 31.94 90 HIS B C 1
ATOM 2087 O O . HIS B 2 88 ? -9.240 29.934 0.541 1.00 38.56 90 HIS B O 1
ATOM 2094 N N . ARG B 2 89 ? -7.647 31.423 0.997 1.00 41.25 91 ARG B N 1
ATOM 2095 C CA . ARG B 2 89 ? -7.240 31.575 -0.390 1.00 35.51 91 ARG B CA 1
ATOM 2096 C C . ARG B 2 89 ? -6.523 30.347 -0.873 1.00 37.34 91 ARG B C 1
ATOM 2097 O O . ARG B 2 89 ? -6.764 29.873 -1.982 1.00 41.64 91 ARG B O 1
ATOM 2105 N N . LYS B 2 90 ? -5.614 29.855 -0.044 1.00 36.61 92 LYS B N 1
ATOM 2106 C CA . LYS B 2 90 ? -4.905 28.629 -0.358 1.00 31.04 92 LYS B CA 1
ATOM 2107 C C . LYS B 2 90 ? -5.904 27.512 -0.529 1.00 39.62 92 LYS B C 1
ATOM 2108 O O . LYS B 2 90 ? -5.958 26.903 -1.593 1.00 46.35 92 LYS B O 1
ATOM 2114 N N . THR B 2 91 ? -6.709 27.258 0.507 1.00 37.56 93 THR B N 1
ATOM 2115 C CA . THR B 2 91 ? -7.673 26.166 0.448 1.00 29.94 93 THR B CA 1
ATOM 2116 C C . THR B 2 91 ? -8.591 26.324 -0.748 1.00 35.34 93 THR B C 1
ATOM 2117 O O . THR B 2 91 ? -8.892 25.351 -1.421 1.00 39.45 93 THR B O 1
ATOM 2121 N N . SER B 2 92 ? -9.025 27.552 -1.013 1.00 43.92 94 SER B N 1
ATOM 2122 C CA . SER B 2 92 ? -9.910 27.809 -2.140 1.00 37.06 94 SER B CA 1
ATOM 2123 C C . SER B 2 92 ? -9.265 27.360 -3.439 1.00 40.35 94 SER B C 1
ATOM 2124 O O . SER B 2 92 ? -9.930 26.815 -4.312 1.00 42.85 94 SER B O 1
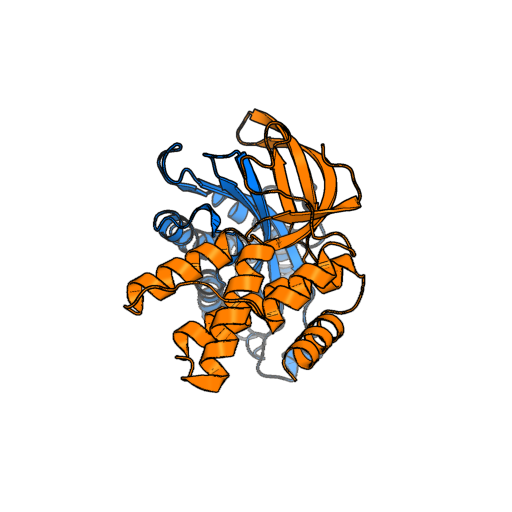ATOM 2127 N N . GLU B 2 93 ? -7.964 27.592 -3.558 1.00 40.96 95 GLU B N 1
ATOM 2128 C CA . GLU B 2 93 ? -7.215 27.174 -4.736 1.00 42.20 95 GLU B CA 1
ATOM 2129 C C . GLU B 2 93 ? -7.131 25.658 -4.830 1.00 41.04 95 GLU B C 1
ATOM 2130 O O . GLU B 2 93 ? -7.410 25.074 -5.867 1.00 45.76 95 GLU B O 1
ATOM 2136 N N . ILE B 2 94 ? -6.744 25.032 -3.731 1.00 40.64 96 ILE B N 1
ATOM 2137 C CA . ILE B 2 94 ? -6.505 23.604 -3.705 1.00 35.15 96 ILE B CA 1
ATOM 2138 C C . ILE B 2 94 ? -7.753 22.882 -4.139 1.00 33.75 96 ILE B C 1
ATOM 2139 O O . ILE B 2 94 ? -7.706 21.987 -4.966 1.00 33.56 96 ILE B O 1
ATOM 2144 N N . LEU B 2 95 ? -8.877 23.327 -3.604 1.00 33.56 97 LEU B N 1
ATOM 2145 C CA . LEU B 2 95 ? -10.183 22.779 -3.941 1.00 33.87 97 LEU B CA 1
ATOM 2146 C C . LEU B 2 95 ? -10.542 22.951 -5.411 1.00 37.59 97 LEU B C 1
ATOM 2147 O O . LEU B 2 95 ? -11.215 22.116 -6.004 1.00 47.62 97 LEU B O 1
ATOM 2152 N N . ALA B 2 96 ? -10.111 24.054 -5.993 1.00 40.94 98 ALA B N 1
ATOM 2153 C CA . ALA B 2 96 ? -10.461 24.366 -7.368 1.00 37.32 98 ALA B CA 1
ATOM 2154 C C . ALA B 2 96 ? -9.660 23.524 -8.345 1.00 43.18 98 ALA B C 1
ATOM 2155 O O . ALA B 2 96 ? -10.214 22.949 -9.278 1.00 46.13 98 ALA B O 1
ATOM 2157 N N . ASP B 2 97 ? -8.353 23.453 -8.115 1.00 42.02 99 ASP B N 1
ATOM 2158 C CA . ASP B 2 97 ? -7.456 22.710 -8.982 1.00 38.07 99 ASP B CA 1
ATOM 2159 C C . ASP B 2 97 ? -7.890 21.268 -9.123 1.00 42.78 99 ASP B C 1
ATOM 2160 O O . ASP B 2 97 ? -7.683 20.654 -10.168 1.00 50.42 99 ASP B O 1
ATOM 2165 N N . GLY B 2 98 ? -8.491 20.729 -8.070 1.00 37.04 100 GLY B N 1
ATOM 2166 C CA . GLY B 2 98 ? -9.052 19.391 -8.119 1.00 27.90 100 GLY B CA 1
ATOM 2167 C C . GLY B 2 98 ? -8.036 18.275 -7.989 1.00 27.72 100 GLY B C 1
ATOM 2168 O O . GLY B 2 98 ? -8.338 17.124 -8.255 1.00 41.55 100 GLY B O 1
ATOM 2169 N N . ASN B 2 99 ? -6.824 18.613 -7.587 1.00 31.68 101 ASN B N 1
ATOM 2170 C CA . ASN B 2 99 ? -5.797 17.618 -7.322 1.00 26.47 101 ASN B CA 1
ATOM 2171 C C . ASN B 2 99 ? -6.196 16.802 -6.116 1.00 30.89 101 ASN B C 1
ATOM 2172 O O . ASN B 2 99 ? -6.134 17.288 -4.997 1.00 45.57 101 ASN B O 1
ATOM 2177 N N . PRO B 2 100 ? -6.599 15.547 -6.338 1.00 36.85 102 PRO B N 1
ATOM 2178 C CA . PRO B 2 100 ? -7.119 14.694 -5.270 1.00 27.95 102 PRO B CA 1
ATOM 2179 C C . PRO B 2 100 ? -6.129 14.497 -4.148 1.00 35.36 102 PRO B C 1
ATOM 2180 O O . PRO B 2 100 ? -6.500 14.340 -2.989 1.00 43.95 102 PRO B O 1
ATOM 2184 N N . TYR B 2 101 ? -4.857 14.480 -4.506 1.00 36.27 103 TYR B N 1
ATOM 2185 C CA . TYR B 2 101 ? -3.836 14.188 -3.542 1.00 27.86 103 TYR B CA 1
ATOM 2186 C C . TYR B 2 101 ? -3.665 15.412 -2.682 1.00 33.46 103 TYR B C 1
ATOM 2187 O O . TYR B 2 101 ? -3.600 15.330 -1.464 1.00 37.84 103 TYR B O 1
ATOM 2196 N N . ARG B 2 102 ? -3.636 16.567 -3.320 1.00 35.44 104 ARG B N 1
ATOM 2197 C CA . ARG B 2 102 ? -3.428 17.780 -2.575 1.00 28.54 104 ARG B CA 1
ATOM 2198 C C . ARG B 2 102 ? -4.636 18.024 -1.683 1.00 29.61 104 ARG B C 1
ATOM 2199 O O . ARG B 2 102 ? -4.520 18.449 -0.539 1.00 33.10 104 ARG B O 1
ATOM 2207 N N . ILE B 2 103 ? -5.805 17.732 -2.220 1.00 35.30 105 ILE B N 1
ATOM 2208 C CA . ILE B 2 103 ? -7.032 17.904 -1.475 1.00 28.29 105 ILE B CA 1
ATOM 2209 C C . ILE B 2 103 ? -7.080 16.985 -0.268 1.00 29.61 105 ILE B C 1
ATOM 2210 O O . ILE B 2 103 ? -7.483 17.400 0.817 1.00 39.87 105 ILE B O 1
ATOM 2215 N N . ALA B 2 104 ? -6.645 15.744 -0.447 1.00 34.95 106 ALA B N 1
ATOM 2216 C CA . ALA B 2 104 ? -6.669 14.780 0.654 1.00 29.12 106 ALA B CA 1
ATOM 2217 C C . ALA B 2 104 ? -5.685 15.200 1.726 1.00 31.51 106 ALA B C 1
ATOM 2218 O O . ALA B 2 104 ? -5.970 15.112 2.913 1.00 39.62 106 ALA B O 1
ATOM 2220 N N . GLN B 2 105 ? -4.523 15.665 1.308 1.00 26.15 107 GLN B N 1
ATOM 2221 C CA . GLN B 2 105 ? -3.531 16.083 2.270 1.00 26.73 107 GLN B CA 1
ATOM 2222 C C . GLN B 2 105 ? -4.012 17.304 3.024 1.00 25.49 107 GLN B C 1
ATOM 2223 O O . GLN B 2 105 ? -3.762 17.439 4.209 1.00 35.90 107 GLN B O 1
ATOM 2229 N N . MET B 2 106 ? -4.705 18.198 2.335 1.00 33.56 108 MET B N 1
ATOM 2230 C CA . MET B 2 106 ? -5.276 19.372 2.993 1.00 28.81 108 MET B CA 1
ATOM 2231 C C . MET B 2 106 ? -6.305 18.958 4.025 1.00 27.38 108 MET B C 1
ATOM 2232 O O . MET B 2 106 ? -6.311 19.432 5.156 1.00 42.21 108 MET B O 1
ATOM 2237 N N . ALA B 2 107 ? -7.173 18.056 3.605 1.00 26.45 109 ALA B N 1
ATOM 2238 C CA . ALA B 2 107 ? -8.263 17.604 4.416 1.00 19.86 109 ALA B CA 1
ATOM 2239 C C . ALA B 2 107 ? -7.771 16.916 5.663 1.00 29.07 109 ALA B C 1
ATOM 2240 O O . ALA B 2 107 ? -8.399 16.988 6.721 1.00 38.92 109 ALA B O 1
ATOM 2242 N N . GLY B 2 108 ? -6.633 16.248 5.530 1.00 30.36 110 GLY B N 1
ATOM 2243 C CA . GLY B 2 108 ? -6.030 15.541 6.629 1.00 25.52 110 GLY B CA 1
ATOM 2244 C C . GLY B 2 108 ? -5.516 16.543 7.628 1.00 34.19 110 GLY B C 1
ATOM 2245 O O . GLY B 2 108 ? -5.600 16.331 8.831 1.00 36.23 110 GLY B O 1
ATOM 2246 N N . GLN B 2 109 ? -4.985 17.646 7.126 1.00 32.90 111 GLN B N 1
ATOM 2247 C CA . GLN B 2 109 ? -4.467 18.669 8.001 1.00 29.73 111 GLN B CA 1
ATOM 2248 C C . GLN B 2 109 ? -5.611 19.365 8.693 1.00 36.43 111 GLN B C 1
ATOM 2249 O O . GLN B 2 109 ? -5.562 19.627 9.883 1.00 43.59 111 GLN B O 1
ATOM 2255 N N . LEU B 2 110 ? -6.655 19.654 7.936 1.00 31.84 112 LEU B N 1
ATOM 2256 C CA . LEU B 2 110 ? -7.777 20.392 8.476 1.00 30.34 112 LEU B CA 1
ATOM 2257 C C . LEU B 2 110 ? -8.485 19.609 9.553 1.00 36.64 112 LEU B C 1
ATOM 2258 O O . LEU B 2 110 ? -8.841 20.148 10.595 1.00 42.51 112 LEU B O 1
ATOM 2263 N N . ARG B 2 111 ? -8.696 18.331 9.288 1.00 41.66 113 ARG B N 1
ATOM 2264 C CA . ARG B 2 111 ? -9.299 17.458 10.270 1.00 38.14 113 ARG B CA 1
ATOM 2265 C C . ARG B 2 111 ? -8.454 17.423 11.518 1.00 36.19 113 ARG B C 1
ATOM 2266 O O . ARG B 2 111 ? -8.977 17.456 12.617 1.00 48.62 113 ARG B O 1
ATOM 2274 N N . ALA B 2 112 ? -7.141 17.370 11.345 1.00 39.71 114 ALA B N 1
ATOM 2275 C CA . ALA B 2 112 ? -6.230 17.304 12.476 1.00 33.73 114 ALA B CA 1
ATOM 2276 C C . ALA B 2 112 ? -6.461 18.469 13.417 1.00 40.71 114 ALA B C 1
ATOM 2277 O O . ALA B 2 112 ? -6.580 18.298 14.624 1.00 48.43 114 ALA B O 1
ATOM 2279 N N . TRP B 2 113 ? -6.542 19.658 12.846 1.00 42.30 115 TRP B N 1
ATOM 2280 C CA . TRP B 2 113 ? -6.854 20.851 13.607 1.00 37.94 115 TRP B CA 1
ATOM 2281 C C . TRP B 2 113 ? -8.157 20.705 14.356 1.00 48.40 115 TRP B C 1
ATOM 2282 O O . TRP B 2 113 ? -8.249 21.039 15.528 1.00 50.68 115 TRP B O 1
ATOM 2293 N N . GLU B 2 114 ? -9.161 20.195 13.653 1.00 44.88 116 GLU B N 1
ATOM 2294 C CA . GLU B 2 114 ? -10.490 20.016 14.208 1.00 39.93 116 GLU B CA 1
ATOM 2295 C C . GLU B 2 114 ? -10.407 19.238 15.480 1.00 44.49 116 GLU B C 1
ATOM 2296 O O . GLU B 2 114 ? -11.208 19.420 16.373 1.00 60.49 116 GLU B O 1
ATOM 2302 N N . VAL B 2 115 ? -9.418 18.369 15.572 1.00 57.51 117 VAL B N 1
ATOM 2303 C CA . VAL B 2 115 ? -9.233 17.610 16.792 1.00 59.86 117 VAL B CA 1
ATOM 2304 C C . VAL B 2 115 ? -8.411 18.383 17.803 1.00 58.73 117 VAL B C 1
ATOM 2305 O O . VAL B 2 115 ? -8.976 18.907 18.757 1.00 71.22 117 VAL B O 1
ATOM 2309 N N . GLU B 2 116 ? -7.097 18.462 17.593 1.00 59.11 118 GLU B N 1
ATOM 2310 C CA . GLU B 2 116 ? -6.214 19.120 18.550 1.00 51.82 118 GLU B CA 1
ATOM 2311 C C . GLU B 2 116 ? -6.602 20.548 18.866 1.00 56.80 118 GLU B C 1
ATOM 2312 O O . GLU B 2 116 ? -7.068 20.855 19.955 1.00 70.06 118 GLU B O 1
ATOM 2318 N N . ARG B 2 117 ? -6.450 21.414 17.877 1.00 64.12 119 ARG B N 1
ATOM 2319 C CA . ARG B 2 117 ? -6.535 22.848 18.123 1.00 67.02 119 ARG B CA 1
ATOM 2320 C C . ARG B 2 117 ? -7.889 23.483 17.816 1.00 61.34 119 ARG B C 1
ATOM 2321 O O . ARG B 2 117 ? -8.208 24.562 18.316 1.00 53.59 119 ARG B O 1
ATOM 2329 N N . GLY B 2 118 ? -8.681 22.828 16.984 1.00 51.08 120 GLY B N 1
ATOM 2330 C CA . GLY B 2 118 ? -9.981 23.361 16.666 1.00 45.81 120 GLY B CA 1
ATOM 2331 C C . GLY B 2 118 ? -9.990 23.973 15.296 1.00 45.55 120 GLY B C 1
ATOM 2332 O O . GLY B 2 118 ? -9.038 24.624 14.891 1.00 42.98 120 GLY B O 1
ATOM 2333 N N . LEU B 2 119 ? -11.092 23.777 14.594 1.00 42.63 121 LEU B N 1
ATOM 2334 C CA . LEU B 2 119 ? -11.209 24.211 13.221 1.00 41.59 121 LEU B CA 1
ATOM 2335 C C . LEU B 2 119 ? -12.298 25.265 13.056 1.00 40.02 121 LEU B C 1
ATOM 2336 O O . LEU B 2 119 ? -13.467 24.991 13.310 1.00 46.70 121 LEU B O 1
ATOM 2341 N N . PRO B 2 120 ? -11.910 26.481 12.639 1.00 37.54 122 PRO B N 1
ATOM 2342 C CA . PRO B 2 120 ? -12.829 27.531 12.196 1.00 35.45 122 PRO B CA 1
ATOM 2343 C C . PRO B 2 120 ? -13.804 27.013 11.151 1.00 45.50 122 PRO B C 1
ATOM 2344 O O . PRO B 2 120 ? -13.448 26.145 10.357 1.00 48.86 122 PRO B O 1
ATOM 2348 N N . ASP B 2 121 ? -15.036 27.520 11.222 1.00 37.99 123 ASP B N 1
ATOM 2349 C CA . ASP B 2 121 ? -16.148 27.060 10.394 1.00 41.74 123 ASP B CA 1
ATOM 2350 C C . ASP B 2 121 ? -15.793 27.276 8.953 1.00 42.32 123 ASP B C 1
ATOM 2351 O O . ASP B 2 121 ? -16.120 26.473 8.079 1.00 43.75 123 ASP B O 1
ATOM 2356 N N . LEU B 2 122 ? -15.130 28.396 8.719 1.00 42.91 124 LEU B N 1
ATOM 2357 C CA . LEU B 2 122 ? -14.749 28.787 7.391 1.00 39.62 124 LEU B CA 1
ATOM 2358 C C . LEU B 2 122 ? -13.908 27.684 6.795 1.00 37.21 124 LEU B C 1
ATOM 2359 O O . LEU B 2 122 ? -14.142 27.231 5.685 1.00 39.70 124 LEU B O 1
ATOM 2364 N N . ASP B 2 123 ? -12.935 27.248 7.574 1.00 38.93 125 ASP B N 1
ATOM 2365 C CA . ASP B 2 123 ? -12.077 26.159 7.182 1.00 36.32 125 ASP B CA 1
ATOM 2366 C C . ASP B 2 123 ? -12.817 24.832 7.183 1.00 35.95 125 ASP B C 1
ATOM 2367 O O . ASP B 2 123 ? -12.506 23.944 6.410 1.00 38.32 125 ASP B O 1
ATOM 2372 N N . ARG B 2 124 ? -13.804 24.706 8.051 1.00 38.94 126 ARG B N 1
ATOM 2373 C CA . ARG B 2 124 ? -14.605 23.498 8.108 1.00 37.54 126 ARG B CA 1
ATOM 2374 C C . ARG B 2 124 ? -15.325 23.252 6.795 1.00 37.65 126 ARG B C 1
ATOM 2375 O O . ARG B 2 124 ? -15.378 22.131 6.315 1.00 47.95 126 ARG B O 1
ATOM 2383 N N . GLN B 2 125 ? -15.871 24.307 6.208 1.00 38.73 127 GLN B N 1
ATOM 2384 C CA . GLN B 2 125 ? -16.550 24.192 4.930 1.00 39.57 127 GLN B CA 1
ATOM 2385 C C . GLN B 2 125 ? -15.601 23.728 3.835 1.00 38.61 127 GLN B C 1
ATOM 2386 O O . GLN B 2 125 ? -16.023 23.124 2.860 1.00 44.86 127 GLN B O 1
ATOM 2392 N N . ALA B 2 126 ? -14.322 24.047 3.997 1.00 38.05 128 ALA B N 1
ATOM 2393 C CA . ALA B 2 126 ? -13.276 23.587 3.094 1.00 32.14 128 ALA B CA 1
ATOM 2394 C C . ALA B 2 126 ? -13.067 22.098 3.263 1.00 33.81 128 ALA B C 1
ATOM 2395 O O . ALA B 2 126 ? -12.818 21.389 2.302 1.00 39.14 128 ALA B O 1
ATOM 2397 N N . LEU B 2 127 ? -13.177 21.630 4.499 1.00 35.63 129 LEU B N 1
ATOM 2398 C CA . LEU B 2 127 ? -13.075 20.211 4.784 1.00 26.59 129 LEU B CA 1
ATOM 2399 C C . LEU B 2 127 ? -14.279 19.462 4.211 1.00 29.79 129 LEU B C 1
ATOM 2400 O O . LEU B 2 127 ? -14.098 18.481 3.507 1.00 39.41 129 LEU B O 1
ATOM 2405 N N . ARG B 2 128 ? -15.495 19.929 4.484 1.00 29.86 130 ARG B N 1
ATOM 2406 C CA . ARG B 2 128 ? -16.690 19.272 3.952 1.00 32.04 130 ARG B CA 1
ATOM 2407 C C . ARG B 2 128 ? -16.624 19.140 2.450 1.00 30.42 130 ARG B C 1
ATOM 2408 O O . ARG B 2 128 ? -16.787 18.063 1.903 1.00 44.89 130 ARG B O 1
ATOM 2416 N N . ARG B 2 129 ? -16.396 20.261 1.794 1.00 35.25 131 ARG B N 1
ATOM 2417 C CA . ARG B 2 129 ? -16.285 20.311 0.351 1.00 27.45 131 ARG B CA 1
ATOM 2418 C C . ARG B 2 129 ? -15.207 19.375 -0.138 1.00 28.44 131 ARG B C 1
ATOM 2419 O O . ARG B 2 129 ? -15.366 18.737 -1.157 1.00 42.95 131 ARG B O 1
ATOM 2427 N N . ALA B 2 130 ? -14.111 19.283 0.594 1.00 30.63 132 ALA B N 1
ATOM 2428 C CA . ALA B 2 130 ? -13.060 18.336 0.245 1.00 34.99 132 ALA B CA 1
ATOM 2429 C C . ALA B 2 130 ? -13.559 16.892 0.334 1.00 36.70 132 ALA B C 1
ATOM 2430 O O . ALA B 2 130 ? -13.306 16.079 -0.544 1.00 42.47 132 ALA B O 1
ATOM 2432 N N . ILE B 2 131 ? -14.259 16.576 1.413 1.00 39.21 133 ILE B N 1
ATOM 2433 C CA . ILE B 2 131 ? -14.814 15.247 1.630 1.00 24.18 133 ILE B CA 1
ATOM 2434 C C . ILE B 2 131 ? -15.758 14.862 0.523 1.00 32.09 133 ILE B C 1
ATOM 2435 O O . ILE B 2 131 ? -15.650 13.795 -0.084 1.00 37.05 133 ILE B O 1
ATOM 2440 N N . HIS B 2 132 ? -16.721 15.747 0.322 1.00 33.43 134 HIS B N 1
ATOM 2441 C CA . HIS B 2 132 ? -17.686 15.674 -0.745 1.00 26.80 134 HIS B CA 1
ATOM 2442 C C . HIS B 2 132 ? -17.066 15.257 -2.069 1.00 34.77 134 HIS B C 1
ATOM 2443 O O . HIS B 2 132 ? -17.560 14.353 -2.737 1.00 41.10 134 HIS B O 1
ATOM 2450 N N . LEU B 2 133 ? -15.983 15.937 -2.440 1.00 33.64 135 LEU B N 1
ATOM 2451 C CA . LEU B 2 133 ? -15.324 15.745 -3.723 1.00 26.92 135 LEU B CA 1
ATOM 2452 C C . LEU B 2 133 ? -14.576 14.435 -3.763 1.00 29.56 135 LEU B C 1
ATOM 2453 O O . LEU B 2 133 ? -14.679 13.667 -4.720 1.00 34.02 135 LEU B O 1
ATOM 2458 N N . LEU B 2 134 ? -13.803 14.186 -2.717 1.00 28.38 136 LEU B N 1
ATOM 2459 C CA . LEU B 2 134 ? -13.095 12.924 -2.613 1.00 23.71 136 LEU B CA 1
ATOM 2460 C C . LEU B 2 134 ? -14.055 11.735 -2.527 1.00 27.45 136 LEU B C 1
ATOM 2461 O O . LEU B 2 134 ? -13.809 10.709 -3.149 1.00 39.52 136 LEU B O 1
ATOM 2466 N N . ALA B 2 135 ? -15.146 11.860 -1.779 1.00 26.33 137 ALA B N 1
ATOM 2467 C CA . ALA B 2 135 ? -16.117 10.761 -1.689 1.00 27.40 137 ALA B CA 1
ATOM 2468 C C . ALA B 2 135 ? -16.700 10.409 -3.047 1.00 25.89 137 ALA B C 1
ATOM 2469 O O . ALA B 2 135 ? -16.994 9.262 -3.311 1.00 34.99 137 ALA B O 1
ATOM 2471 N N . GLU B 2 136 ? -16.870 11.398 -3.908 1.00 27.89 138 GLU B N 1
ATOM 2472 C CA . GLU B 2 136 ? -17.417 11.138 -5.224 1.00 31.22 138 GLU B CA 1
ATOM 2473 C C . GLU B 2 136 ? -16.429 10.497 -6.180 1.00 36.47 138 GLU B C 1
ATOM 2474 O O . GLU B 2 136 ? -16.807 9.670 -7.012 1.00 41.07 138 GLU B O 1
ATOM 2480 N N . GLU B 2 137 ? -15.167 10.885 -6.086 1.00 30.93 139 GLU B N 1
ATOM 2481 C CA . GLU B 2 137 ? -14.178 10.305 -6.971 1.00 36.37 139 GLU B CA 1
ATOM 2482 C C . GLU B 2 137 ? -13.766 8.913 -6.501 1.00 38.90 139 GLU B C 1
ATOM 2483 O O . GLU B 2 137 ? -13.496 8.027 -7.312 1.00 50.27 139 GLU B O 1
ATOM 2489 N N . VAL B 2 138 ? -13.716 8.713 -5.194 1.00 31.71 140 VAL B N 1
ATOM 2490 C CA . VAL B 2 138 ? -13.483 7.381 -4.654 1.00 28.06 140 VAL B CA 1
ATOM 2491 C C . VAL B 2 138 ? -14.669 6.438 -4.930 1.00 29.88 140 VAL B C 1
ATOM 2492 O O . VAL B 2 138 ? -14.491 5.273 -5.274 1.00 36.77 140 VAL B O 1
ATOM 2496 N N . ALA B 2 139 ? -15.880 6.951 -4.778 1.00 32.72 141 ALA B N 1
ATOM 2497 C CA . ALA B 2 139 ? -17.079 6.192 -5.095 1.00 28.18 141 ALA B CA 1
ATOM 2498 C C . ALA B 2 139 ? -17.092 5.784 -6.539 1.00 30.42 141 ALA B C 1
ATOM 2499 O O . ALA B 2 139 ? -17.623 4.741 -6.897 1.00 41.46 141 ALA B O 1
ATOM 2501 N N . GLN B 2 140 ? -16.497 6.623 -7.372 1.00 39.07 142 GLN B N 1
ATOM 2502 C CA . GLN B 2 140 ? -16.472 6.372 -8.797 1.00 36.02 142 GLN B CA 1
ATOM 2503 C C . GLN B 2 140 ? -15.437 5.319 -9.099 1.00 30.43 142 GLN B C 1
ATOM 2504 O O . GLN B 2 140 ? -15.671 4.416 -9.887 1.00 36.94 142 GLN B O 1
ATOM 2510 N N . SER B 2 141 ? -14.293 5.445 -8.444 1.00 35.27 143 SER B N 1
ATOM 2511 C CA . SER B 2 141 ? -13.134 4.598 -8.710 1.00 33.50 143 SER B CA 1
ATOM 2512 C C . SER B 2 141 ? -13.369 3.150 -8.278 1.00 33.75 143 SER B C 1
ATOM 2513 O O . SER B 2 141 ? -13.043 2.202 -9.002 1.00 38.22 143 SER B O 1
ATOM 2516 N N . LEU B 2 142 ? -13.965 2.979 -7.107 1.00 37.81 144 LEU B N 1
ATOM 2517 C CA . LEU B 2 142 ? -14.232 1.646 -6.580 1.00 30.81 144 LEU B CA 1
ATOM 2518 C C . LEU B 2 142 ? -15.645 1.145 -6.902 1.00 34.40 144 LEU B C 1
ATOM 2519 O O . LEU B 2 142 ? -16.002 0.014 -6.573 1.00 39.35 144 LEU B O 1
ATOM 2524 N N . GLU B 2 143 ? -16.442 2.005 -7.530 1.00 35.58 145 GLU B N 1
ATOM 2525 C CA . GLU B 2 143 ? -17.807 1.686 -7.918 1.00 30.93 145 GLU B CA 1
ATOM 2526 C C . GLU B 2 143 ? -18.636 1.282 -6.713 1.00 34.51 145 GLU B C 1
ATOM 2527 O O . GLU B 2 143 ? -19.347 0.272 -6.708 1.00 24.93 145 GLU B O 1
ATOM 2533 N N . ILE B 2 144 ? -18.504 2.109 -5.686 1.00 28.58 146 ILE B N 1
ATOM 2534 C CA . ILE B 2 144 ? -19.282 2.017 -4.470 1.00 26.14 146 ILE B CA 1
ATOM 2535 C C . ILE B 2 144 ? -20.063 3.314 -4.333 1.00 37.69 146 ILE B C 1
ATOM 2536 O O . ILE B 2 144 ? -19.759 4.276 -5.021 1.00 46.72 146 ILE B O 1
ATOM 2541 N N . THR B 2 145 ? -21.070 3.366 -3.469 1.00 32.07 147 THR B N 1
ATOM 2542 C CA . THR B 2 145 ? -21.864 4.583 -3.396 1.00 27.58 147 THR B CA 1
ATOM 2543 C C . THR B 2 145 ? -21.055 5.662 -2.724 1.00 31.55 147 THR B C 1
ATOM 2544 O O . THR B 2 145 ? -19.968 5.419 -2.217 1.00 37.79 147 THR B O 1
ATOM 2548 N N . VAL B 2 146 ? -21.577 6.874 -2.760 1.00 35.00 148 VAL B N 1
ATOM 2549 C CA . VAL B 2 146 ? -20.917 7.984 -2.118 1.00 28.74 148 VAL B CA 1
ATOM 2550 C C . VAL B 2 146 ? -21.037 7.830 -0.604 1.00 37.34 148 VAL B C 1
ATOM 2551 O O . VAL B 2 146 ? -20.118 8.155 0.136 1.00 42.09 148 VAL B O 1
ATOM 2555 N N . GLN B 2 147 ? -22.169 7.313 -0.147 1.00 36.81 149 GLN B N 1
ATOM 2556 C CA . GLN B 2 147 ? -22.368 7.089 1.274 1.00 31.73 149 GLN B CA 1
ATOM 2557 C C . GLN B 2 147 ? -21.336 6.090 1.761 1.00 34.18 149 GLN B C 1
ATOM 2558 O O . GLN B 2 147 ? -20.784 6.223 2.849 1.00 45.26 149 GLN B O 1
ATOM 2564 N N . GLU B 2 148 ? -21.075 5.088 0.931 1.00 33.46 150 GLU B N 1
ATOM 2565 C CA . GLU B 2 148 ? -20.109 4.052 1.246 1.00 25.84 150 GLU B CA 1
ATOM 2566 C C . GLU B 2 148 ? -18.692 4.601 1.220 1.00 29.77 150 GLU B C 1
ATOM 2567 O O . GLU B 2 148 ? -17.903 4.290 2.101 1.00 34.53 150 GLU B O 1
ATOM 2573 N N . ALA B 2 149 ? -18.382 5.449 0.241 1.00 31.82 151 ALA B N 1
ATOM 2574 C CA . ALA B 2 149 ? -17.059 6.081 0.163 1.00 29.00 151 ALA B CA 1
ATOM 2575 C C . ALA B 2 149 ? -16.786 7.000 1.345 1.00 26.36 151 ALA B C 1
ATOM 2576 O O . ALA B 2 149 ? -15.669 7.064 1.823 1.00 36.21 151 ALA B O 1
ATOM 2578 N N . LYS B 2 150 ? -17.798 7.714 1.819 1.00 30.17 152 LYS B N 1
ATOM 2579 C CA . LYS B 2 150 ? -17.660 8.527 3.030 1.00 24.99 152 LYS B CA 1
ATOM 2580 C C . LYS B 2 150 ? -17.395 7.690 4.268 1.00 34.77 152 LYS B C 1
ATOM 2581 O O . LYS B 2 150 ? -16.583 8.062 5.111 1.00 43.85 152 LYS B O 1
ATOM 2587 N N . ARG B 2 151 ? -18.097 6.566 4.383 1.00 31.95 153 ARG B N 1
ATOM 2588 C CA . ARG B 2 151 ? -18.009 5.730 5.571 1.00 29.00 153 ARG B CA 1
ATOM 2589 C C . ARG B 2 151 ? -16.607 5.192 5.733 1.00 34.05 153 ARG B C 1
ATOM 2590 O O . ARG B 2 151 ? -16.117 5.055 6.844 1.00 50.82 153 ARG B O 1
ATOM 2598 N N . LEU B 2 152 ? -15.973 4.892 4.611 1.00 34.72 154 LEU B N 1
ATOM 2599 C CA . LEU B 2 152 ? -14.541 4.621 4.555 1.00 40.60 154 LEU B CA 1
ATOM 2600 C C . LEU B 2 152 ? -13.720 5.693 5.224 1.00 38.30 154 LEU B C 1
ATOM 2601 O O . LEU B 2 152 ? -12.831 5.408 6.013 1.00 46.61 154 LEU B O 1
ATOM 2606 N N . PHE B 2 153 ? -14.007 6.933 4.859 1.00 37.14 155 PHE B N 1
ATOM 2607 C CA . PHE B 2 153 ? -13.264 8.064 5.362 1.00 34.99 155 PHE B CA 1
ATOM 2608 C C . PHE B 2 153 ? -13.454 8.145 6.846 1.00 38.15 155 PHE B C 1
ATOM 2609 O O . PHE B 2 153 ? -12.513 8.411 7.584 1.00 45.34 155 PHE B O 1
ATOM 2617 N N . GLU B 2 154 ? -14.686 7.901 7.273 1.00 37.58 156 GLU B N 1
ATOM 2618 C CA . GLU B 2 154 ? -15.059 8.078 8.665 1.00 42.17 156 GLU B CA 1
ATOM 2619 C C . GLU B 2 154 ? -14.217 7.179 9.554 1.00 48.23 156 GLU B C 1
ATOM 2620 O O . GLU B 2 154 ? -13.826 7.557 10.662 1.00 50.19 156 GLU B O 1
ATOM 2626 N N . GLU B 2 155 ? -13.921 5.996 9.050 1.00 48.42 157 GLU B N 1
ATOM 2627 C CA . GLU B 2 155 ? -13.146 5.016 9.763 1.00 51.89 157 GLU B CA 1
ATOM 2628 C C . GLU B 2 155 ? -11.687 5.389 9.789 1.00 52.13 157 GLU B C 1
ATOM 2629 O O . GLU B 2 155 ? -10.976 5.060 10.691 1.00 63.29 157 GLU B O 1
ATOM 2635 N N . ALA B 2 156 ? -11.249 6.061 8.758 1.00 51.65 158 ALA B N 1
ATOM 2636 C CA . ALA B 2 156 ? -9.853 6.473 8.622 1.00 50.09 158 ALA B CA 1
ATOM 2637 C C . ALA B 2 156 ? -9.494 7.520 9.663 1.00 45.42 158 ALA B C 1
ATOM 2638 O O . ALA B 2 156 ? -8.335 7.793 9.935 1.00 59.21 158 ALA B O 1
ATOM 2640 N N . TRP B 2 157 ? -10.521 8.118 10.226 1.00 48.54 159 TRP B N 1
ATOM 2641 C CA . TRP B 2 157 ? -10.367 9.102 11.260 1.00 49.32 159 TRP B CA 1
ATOM 2642 C C . TRP B 2 157 ? -10.594 8.486 12.616 1.00 58.73 159 TRP B C 1
ATOM 2643 O O . TRP B 2 157 ? -9.931 8.845 13.587 1.00 66.25 159 TRP B O 1
ATOM 2654 N N . GLY B 2 158 ? -11.537 7.548 12.665 1.00 51.09 160 GLY B N 1
ATOM 2655 C CA . GLY B 2 158 ? -11.950 6.927 13.906 1.00 55.07 160 GLY B CA 1
ATOM 2656 C C . GLY B 2 158 ? -13.378 7.304 14.258 1.00 69.33 160 GLY B C 1
ATOM 2657 O O . GLY B 2 158 ? -14.042 8.037 13.516 1.00 62.30 160 GLY B O 1
#

CATH classification: 2.40.10.170 (+1 more: 1.20.58.1290)

Foldseek 3Di:
DLLVVQLVLQVLLCCQVPDFVRNDCHQLVVLQVVLDWAWDDDLAPQTKIKGFDGKHWAAFPDPPPPLQVFQAWRWIWMWTWMWMARSHPGDIAIDIDTAAIGWDADPSRFICHRNFRWAAAAPPNRHNRRLVSVLSSVLSVVLRVQLRVVSPVDPNVNDHPHVSDDHPSNHVSVVVVRVPTGGD/DAAFQFWKAAFPLGIWTFHHKDWDQDPNRIAIWTKTGHDVPPDIDTHGPVDRVVRQMDGFDALVSPVLLLVLLQAAADDADPDVVRRLVVLVVQLRSLPSNSLSSLLNHQVVCCPPPRHDVSVVVSNVSSLQNNLVSNCVNVVHDSVVSSVSSVVSHD

B-factor: mean 60.06, std 22.5, range [15.6, 140.9]

Sequence (342 aa):
PLTEIQVESYKKALQADVPPEKRENVGIQAAFKETFPIEEGDKGKGGLVLDFLEYRIGDPPFSQDECREKDLTYQAPLYARLQLIHKDTGLIKEDEVFLGHLPLMTEDGSFIINGADRVIVSQGGRTVGELMADQFRVGLARLARGVRERMVMGSPDTLTPAKLVNSRPLEAALREFFSRSQLSEFRPGDKVVLPPYGVGVVAGIAQRSVSGVSRAYYQVDFPGSRSKAYVPVEAPHSVGLRKALAPEEVPVILDLLKNGRMPLPKQWAARHRKTSEILADGNPYRIAQMAGQLRAWEVERGLPDLDRQALRRAIHLLAEEVAQSLEITVQEAKRLFEEAWG

Solvent-accessible surface area: 17478 Å² total; per-residue (Å²): 129,130,71,80,90,14,42,74,22,8,134,109,11,16,5,48,143,38,71,44,166,157,20,87,76,48,13,2,11,11,0,1,94,112,28,18,80,1,78,39,36,97,123,48,151,23,2,4,7,0,44,21,56,37,1,82,28,10,123,39,92,114,66,64,94,37,2,56,97,51,97,45,22,24,51,1,22,2,53,0,87,3,5,0,11,11,46,86,56,12,21,0,16,2,9,43,12,65,3,1,87,3,5,30,32,19,144,103,22,8,5,11,21,102,18,35,70,54,41,31,60,45,109,83,74,95,26,4,0,65,41,0,3,39,55,1,70,54,0,0,40,138,6,11,162,9,0,78,110,65,6,102,135,38,44,52,109,62,17,11,0,49,118,0,20,50,31,184,28,2,58,50,6,10,196,104,14,9,69,164,18,107,121,100,112,8,177,89,51,32,66,0,8,7,32,56,104,16,15,3,58,2,43,15,111,17,123,63,80,25,81,77,85,75,86,26,4,13,36,0,58,13,73,97,39,150,6,46,0,10,0,7,46,146,43,4,112,93,27,37,3,55,95,15,10,37,83,138,65,6,78,63,0,37,75,37,1,120,75,5,125,16,116,30,31,146,114,164,44,20,25,70,157,48,2,46,93,0,32,60,85,10,61,7,75,83,4,0,58,0,0,2,15,0,62,9,29,67,106,121,171,34,26,64,99,65,4,98,115,6,10,134,110,0,22,74,37,4,0,48,9,0,9,27,9,60,136,50,66,54,138,93,0,86,160,48,2,87,115,13,71,88

Secondary structure (DSSP, 8-state):
-HHHHHHHHHHHHH-TTS-TTT--SSTHHHHHHHH--EEES-HHHH-EEEEEEEEEE---SS-HHHHHTTTS--EEEEEEEEEEEETTT--EEEEEEEEEEEE---SSS---BTTB-EE----TT--HHHHHHHHHHHHHHHHTTTHHHHTTS--TTT--HHHH--SHHHHHHHHHHTSS-EE-/---TT-EEEETTTEEEEEEEEEEEEETTEEEEEEEEE-TTTS-EEEEETT-SGGGT-EE---TTTHHHHHHHHHH------SSHHHHHHHHHHHHHHT-HHHHHHHHHHHHHHHHTT---HHHHHHHHHHHHHHHHHHHHHTT--HHHHHHHHHHHH-

Organism: Thermus aquaticus (NCBI:txid271)

Radius of gyration: 24.36 Å; Cα contacts (8 Å, |Δi|>4): 637; chains: 2; bounding box: 66×43×56 Å

InterPro domains:
  IPR007120 DNA-directed RNA polymerase, subunit 2, hybrid-binding domain [PF00562] (597-1026)
  IPR007121 RNA polymerase, beta subunit, conserved site [PS01166] (836-848)
  IPR007641 RNA polymerase Rpb2, domain 7 [PF04560] (1028-1102)
  IPR007642 RNA polymerase Rpb2, domain 2 [PF04561] (142-334)
  IPR007644 RNA polymerase, beta subunit, protrusion [PF04563] (18-379)
  IPR007645 RNA polymerase Rpb2, domain 3 [PF04565] (393-461)
  IPR010243 DNA-directed RNA polymerase beta subunit, bacterial-type [MF_01321] (4-1104)
  IPR010243 DNA-directed RNA polymerase beta subunit, bacterial-type [TIGR02013] (231-808)
  IPR014724 RNA polymerase Rpb2, OB-fold [G3DSA:2.40.50.150] (705-832)
  IPR015712 DNA-directed RNA polymerase, subunit 2 [PTHR20856] (478-1098)
  IPR015712 DNA-directed RNA polymerase, subunit 2 [cd00653] (18-1100)
  IPR019462 DNA-directed RNA polymerase, beta subunit, external 1 domain [PF10385] (471-535)
  IPR037033 DNA-directed RNA polymerase, subunit 2, hybrid-binding domain superfamily [G3DSA:2.40.270.10] (6-1004)
  IPR037034 RNA polymerase Rpb2, domain 2 superfamily [G3DSA:3.90.1110.10] (146-326)
  IPR042107 DNA-directed RNA polymerase, beta subunit, external 1 domain superfamily [G3DSA:2.30.150.10] (472-537)